Protein AF-0000000072540834 (afdb_homodimer)

Secondary structure (DSSP, 8-state):
-GGGGGS-HHHHHHHHHTHHHHHHHHHHHHHHTS--HHHHHHHHHHHHHHHHHHHHHHHHHHTT-GGG-SHHHHHHHHHHHHHHHHHHHS-HHHHHHHHHHHHHHHHHHHHHSS-S-HHHHHHHHHHHHHHHHHHHHHHHHHHHHSS-THHHHHHH--/-GGGGGS-HHHHHHHHHTHHHHHHHHHHHHHHTS--HHHHHHHHHHHHHHHHHHHHHHHHHHTT-GGG-SHHHHHHHHHHHHHHHHHHHS-HHHHHHHHHHHHHHHHHHHHHSS-S-HHHHHHHHHHHHHHHHHHHHHHHHHHHHSS-THHHHHHH--

Structure (mmCIF, N/CA/C/O backbone):
data_AF-0000000072540834-model_v1
#
loop_
_entity.id
_entity.type
_entity.pdbx_description
1 polymer 'DUF3429 domain-containing protein'
#
loop_
_atom_site.group_PDB
_atom_site.id
_atom_site.type_symbol
_atom_site.label_atom_id
_atom_site.label_alt_id
_atom_site.label_comp_id
_atom_site.label_asym_id
_atom_site.label_entity_id
_atom_site.label_seq_id
_atom_site.pdbx_PDB_ins_code
_atom_site.Cartn_x
_atom_site.Cartn_y
_atom_site.Cartn_z
_atom_site.occupancy
_atom_site.B_iso_or_equiv
_atom_site.auth_seq_id
_atom_site.auth_comp_id
_atom_site.auth_asym_id
_atom_site.auth_atom_id
_atom_site.pdbx_PDB_model_num
ATOM 1 N N . MET A 1 1 ? -22.656 9.914 9.258 1 56.56 1 MET A N 1
ATOM 2 C CA . MET A 1 1 ? -23.031 10.023 7.855 1 56.56 1 MET A CA 1
ATOM 3 C C . MET A 1 1 ? -23.188 11.492 7.449 1 56.56 1 MET A C 1
ATOM 5 O O . MET A 1 1 ? -22.844 11.859 6.32 1 56.56 1 MET A O 1
ATOM 9 N N . LYS A 1 2 ? -23.5 12.297 8.305 1 71.31 2 LYS A N 1
ATOM 10 C CA . LYS A 1 2 ? -23.656 13.711 7.973 1 71.31 2 LYS A CA 1
ATOM 11 C C . LYS A 1 2 ? -22.312 14.336 7.594 1 71.31 2 LYS A C 1
ATOM 13 O O . LYS A 1 2 ? -22.25 15.188 6.707 1 71.31 2 LYS A O 1
ATOM 18 N N . HIS A 1 3 ? -21.344 13.82 8 1 85.62 3 HIS A N 1
ATOM 19 C CA . HIS A 1 3 ? -20.031 14.391 7.742 1 85.62 3 HIS A CA 1
ATOM 20 C C . HIS A 1 3 ? -19.484 13.938 6.391 1 85.62 3 HIS A C 1
ATOM 22 O O . HIS A 1 3 ? -18.578 14.555 5.848 1 85.62 3 HIS A O 1
ATOM 28 N N . LEU A 1 4 ? -20.047 12.914 5.848 1 82.94 4 LEU A N 1
ATOM 29 C CA . LEU A 1 4 ? -19.609 12.391 4.559 1 82.94 4 LEU A CA 1
ATOM 30 C C . LEU A 1 4 ? -19.875 13.398 3.445 1 82.94 4 LEU A C 1
ATOM 32 O O . LEU A 1 4 ? -19.062 13.547 2.531 1 82.94 4 LEU A O 1
ATOM 36 N N . ARG A 1 5 ? -20.938 14.078 3.574 1 85.19 5 ARG A N 1
ATOM 37 C CA . ARG A 1 5 ? -21.328 15.055 2.561 1 85.19 5 ARG A CA 1
ATOM 38 C C . ARG A 1 5 ? -20.422 16.281 2.604 1 85.19 5 ARG A C 1
ATOM 40 O O . ARG A 1 5 ? -20.391 17.062 1.654 1 85.19 5 ARG A O 1
ATOM 47 N N . HIS A 1 6 ? -19.672 16.438 3.641 1 89.19 6 HIS A N 1
ATOM 48 C CA . HIS A 1 6 ? -18.781 17.578 3.797 1 89.19 6 HIS A CA 1
ATOM 49 C C . HIS A 1 6 ? -17.359 17.25 3.316 1 89.19 6 HIS A C 1
ATOM 51 O O . HIS A 1 6 ? -16.469 18.094 3.379 1 89.19 6 HIS A O 1
ATOM 57 N N . SER A 1 7 ? -17.234 16.047 2.781 1 93.38 7 SER A N 1
ATOM 58 C CA . SER A 1 7 ? -15.945 15.641 2.244 1 93.38 7 SER A CA 1
ATOM 59 C C . SER A 1 7 ? -15.594 16.438 0.991 1 93.38 7 SER A C 1
ATOM 61 O O . SER A 1 7 ? -16.453 16.688 0.147 1 93.38 7 SER A O 1
ATOM 63 N N . PRO A 1 8 ? -14.344 16.891 0.922 1 96.12 8 PRO A N 1
ATOM 64 C CA . PRO A 1 8 ? -13.93 17.5 -0.342 1 96.12 8 PRO A CA 1
ATOM 65 C C . PRO A 1 8 ? -14.258 16.625 -1.554 1 96.12 8 PRO A C 1
ATOM 67 O O . PRO A 1 8 ? -14.078 15.414 -1.51 1 96.12 8 PRO A O 1
ATOM 70 N N . LYS A 1 9 ? -14.68 17.25 -2.596 1 96.94 9 LYS A N 1
ATOM 71 C CA . LYS A 1 9 ? -15.188 16.531 -3.77 1 96.94 9 LYS A CA 1
ATOM 72 C C . LYS A 1 9 ? -14.141 15.57 -4.316 1 96.94 9 LYS A C 1
ATOM 74 O O . LYS A 1 9 ? -14.438 14.406 -4.578 1 96.94 9 LYS A O 1
ATOM 79 N N . PRO A 1 10 ? -12.828 15.945 -4.559 1 97.81 10 PRO A N 1
ATOM 80 C CA . PRO A 1 10 ? -11.852 15 -5.09 1 97.81 10 PRO A CA 1
ATOM 81 C C . PRO A 1 10 ? -11.641 13.797 -4.176 1 97.81 10 PRO A C 1
ATOM 83 O O . PRO A 1 10 ? -11.453 12.672 -4.656 1 97.81 10 PRO A O 1
ATOM 86 N N . ALA A 1 11 ? -11.68 14.016 -2.926 1 97.94 11 ALA A N 1
ATOM 87 C CA . ALA A 1 11 ? -11.5 12.93 -1.97 1 97.94 11 ALA A CA 1
ATOM 88 C C . ALA A 1 11 ? -12.672 11.953 -2.02 1 97.94 11 ALA A C 1
ATOM 90 O O . ALA A 1 11 ? -12.484 10.734 -2.012 1 97.94 11 ALA A O 1
ATOM 91 N N . LEU A 1 12 ? -13.836 12.562 -2.045 1 97.44 12 LEU A N 1
ATOM 92 C CA . LEU A 1 12 ? -15.055 11.758 -2.08 1 97.44 12 LEU A CA 1
ATOM 93 C C . LEU A 1 12 ? -15.117 10.922 -3.357 1 97.44 12 LEU A C 1
ATOM 95 O O . LEU A 1 12 ? -15.391 9.719 -3.309 1 97.44 12 LEU A O 1
ATOM 99 N N . LEU A 1 13 ? -14.828 11.484 -4.461 1 98 13 LEU A N 1
ATOM 100 C CA . LEU A 1 13 ? -14.977 10.82 -5.746 1 98 13 LEU A CA 1
ATOM 101 C C . LEU A 1 13 ? -13.852 9.812 -5.973 1 98 13 LEU A C 1
ATOM 103 O O . LEU A 1 13 ? -14.094 8.688 -6.41 1 98 13 LEU A O 1
ATOM 107 N N . LEU A 1 14 ? -12.68 10.211 -5.738 1 98 14 LEU A N 1
ATOM 108 C CA . LEU A 1 14 ? -11.562 9.289 -5.891 1 98 14 LEU A CA 1
ATOM 109 C C . LEU A 1 14 ? -11.648 8.156 -4.871 1 98 14 LEU A C 1
ATOM 111 O O . LEU A 1 14 ? -11.391 6.996 -5.207 1 98 14 LEU A O 1
ATOM 115 N N . GLY A 1 15 ? -12.008 8.5 -3.662 1 97.56 15 GLY A N 1
ATOM 116 C CA . GLY A 1 15 ? -12.219 7.477 -2.648 1 97.56 15 GLY A CA 1
ATOM 117 C C . GLY A 1 15 ? -13.281 6.465 -3.029 1 97.56 15 GLY A C 1
ATOM 118 O O . GLY A 1 15 ? -13.047 5.258 -2.971 1 97.56 15 GLY A O 1
ATOM 119 N N . SER A 1 16 ? -14.383 6.953 -3.42 1 97.69 16 SER A N 1
ATOM 120 C CA . SER A 1 16 ? -15.484 6.082 -3.795 1 97.69 16 SER A CA 1
ATOM 121 C C . SER A 1 16 ? -15.133 5.23 -5.012 1 97.69 16 SER A C 1
ATOM 123 O O . SER A 1 16 ? -15.57 4.082 -5.121 1 97.69 16 SER A O 1
ATOM 125 N N . SER A 1 17 ? -14.359 5.836 -5.902 1 98.31 17 SER A N 1
ATOM 126 C CA . SER A 1 17 ? -13.938 5.086 -7.086 1 98.31 17 SER A CA 1
ATOM 127 C C . SER A 1 17 ? -13.047 3.912 -6.707 1 98.31 17 SER A C 1
ATOM 129 O O . SER A 1 17 ? -12.914 2.953 -7.469 1 98.31 17 SER A O 1
ATOM 131 N N . GLY A 1 18 ? -12.43 4.012 -5.59 1 98.12 18 GLY A N 1
ATOM 132 C CA . GLY A 1 18 ? -11.594 2.928 -5.098 1 98.12 18 GLY A CA 1
ATOM 133 C C . GLY A 1 18 ? -12.375 1.666 -4.785 1 98.12 18 GLY A C 1
ATOM 134 O O . GLY A 1 18 ? -11.797 0.585 -4.66 1 98.12 18 GLY A O 1
ATOM 135 N N . LEU A 1 19 ? -13.672 1.781 -4.699 1 98.69 19 LEU A N 1
ATOM 136 C CA . LEU A 1 19 ? -14.516 0.626 -4.398 1 98.69 19 LEU A CA 1
ATOM 137 C C . LEU A 1 19 ? -14.789 -0.188 -5.66 1 98.69 19 LEU A C 1
ATOM 139 O O . LEU A 1 19 ? -15.25 -1.328 -5.578 1 98.69 19 LEU A O 1
ATOM 143 N N . ILE A 1 20 ? -14.477 0.357 -6.777 1 98.69 20 ILE A N 1
ATOM 144 C CA . ILE A 1 20 ? -14.82 -0.283 -8.039 1 98.69 20 ILE A CA 1
ATOM 145 C C . ILE A 1 20 ? -14.133 -1.64 -8.141 1 98.69 20 ILE A C 1
ATOM 147 O O . ILE A 1 20 ? -14.781 -2.664 -8.344 1 98.69 20 ILE A O 1
ATOM 151 N N . PRO A 1 21 ? -12.836 -1.734 -7.941 1 98.75 21 PRO A N 1
ATOM 152 C CA . PRO A 1 21 ? -12.188 -3.047 -8.016 1 98.75 21 PRO A CA 1
ATOM 153 C C . PRO A 1 21 ? -12.68 -4.012 -6.941 1 98.75 21 PRO A C 1
ATOM 155 O O . PRO A 1 21 ? -12.758 -5.219 -7.18 1 98.75 21 PRO A O 1
ATOM 158 N N . PHE A 1 22 ? -13.023 -3.469 -5.82 1 98.88 22 PHE A N 1
ATOM 159 C CA . PHE A 1 22 ? -13.531 -4.312 -4.75 1 98.88 22 PHE A CA 1
ATOM 160 C C . PHE A 1 22 ? -14.859 -4.945 -5.145 1 98.88 22 PHE A C 1
ATOM 162 O O . PHE A 1 22 ? -15.023 -6.164 -5.062 1 98.88 22 PHE A O 1
ATOM 169 N N . ILE A 1 23 ? -15.781 -4.211 -5.582 1 98.75 23 ILE A N 1
ATOM 170 C CA . ILE A 1 23 ? -17.156 -4.652 -5.824 1 98.75 23 ILE A CA 1
ATOM 171 C C . ILE A 1 23 ? -17.203 -5.449 -7.125 1 98.75 23 ILE A C 1
ATOM 173 O O . ILE A 1 23 ? -17.984 -6.402 -7.238 1 98.75 23 ILE A O 1
ATOM 177 N N . SER A 1 24 ? -16.375 -5.098 -8.078 1 98.69 24 SER A N 1
ATOM 178 C CA . SER A 1 24 ? -16.406 -5.758 -9.375 1 98.69 24 SER A CA 1
ATOM 179 C C . SER A 1 24 ? -16.062 -7.238 -9.258 1 98.69 24 SER A C 1
ATOM 181 O O . SER A 1 24 ? -16.594 -8.062 -10 1 98.69 24 SER A O 1
ATOM 183 N N . ALA A 1 25 ? -15.242 -7.605 -8.352 1 98.44 25 ALA A N 1
ATOM 184 C CA . ALA A 1 25 ? -14.758 -8.977 -8.234 1 98.44 25 ALA A CA 1
ATOM 185 C C . ALA A 1 25 ? -15.891 -9.93 -7.859 1 98.44 25 ALA A C 1
ATOM 187 O O . ALA A 1 25 ? -16.234 -10.836 -8.625 1 98.44 25 ALA A O 1
ATOM 188 N N . PRO A 1 26 ? -16.547 -9.781 -6.746 1 98.44 26 PRO A N 1
ATOM 189 C CA . PRO A 1 26 ? -17.625 -10.719 -6.422 1 98.44 26 PRO A CA 1
ATOM 190 C C . PRO A 1 26 ? -18.797 -10.609 -7.387 1 98.44 26 PRO A C 1
ATOM 192 O O . PRO A 1 26 ? -19.484 -11.609 -7.645 1 98.44 26 PRO A O 1
ATOM 195 N N . CYS A 1 27 ? -19.062 -9.367 -7.891 1 98.5 27 CYS A N 1
ATOM 196 C CA . CYS A 1 27 ? -20.125 -9.242 -8.891 1 98.5 27 CYS A CA 1
ATOM 197 C C . CYS A 1 27 ? -19.844 -10.125 -10.094 1 98.5 27 CYS A C 1
ATOM 199 O O . CYS A 1 27 ? -20.734 -10.812 -10.586 1 98.5 27 CYS A O 1
ATOM 201 N N . TYR A 1 28 ? -18.609 -10.109 -10.547 1 98.25 28 TYR A N 1
ATOM 202 C CA . TYR A 1 28 ? -18.219 -10.922 -11.695 1 98.25 28 TYR A CA 1
ATOM 203 C C . TYR A 1 28 ? -18.344 -12.406 -11.383 1 98.25 28 TYR A C 1
ATOM 205 O O . TYR A 1 28 ? -18.828 -13.18 -12.211 1 98.25 28 TYR A O 1
ATOM 213 N N . LEU A 1 29 ? -17.906 -12.789 -10.219 1 97.69 29 LEU A N 1
ATOM 214 C CA . LEU A 1 29 ? -17.984 -14.195 -9.82 1 97.69 29 LEU A CA 1
ATOM 215 C C . LEU A 1 29 ? -19.422 -14.672 -9.758 1 97.69 29 LEU A C 1
ATOM 217 O O . LEU A 1 29 ? -19.75 -15.742 -10.258 1 97.69 29 LEU A O 1
ATOM 221 N N . ILE A 1 30 ? -20.281 -13.891 -9.188 1 97.12 30 ILE A N 1
ATOM 222 C CA . ILE A 1 30 ? -21.688 -14.242 -9.016 1 97.12 30 ILE A CA 1
ATOM 223 C C . ILE A 1 30 ? -22.375 -14.289 -10.375 1 97.12 30 ILE A C 1
ATOM 225 O O . ILE A 1 30 ? -23.125 -15.227 -10.672 1 97.12 30 ILE A O 1
ATOM 229 N N . MET A 1 31 ? -22.094 -13.305 -11.164 1 97.5 31 MET A N 1
ATOM 230 C CA . MET A 1 31 ? -22.734 -13.219 -12.477 1 97.5 31 MET A CA 1
ATOM 231 C C . MET A 1 31 ? -22.297 -14.375 -13.367 1 97.5 31 MET A C 1
ATOM 233 O O . MET A 1 31 ? -23.094 -14.906 -14.141 1 97.5 31 MET A O 1
ATOM 237 N N . SER A 1 32 ? -21.031 -14.773 -13.273 1 95.69 32 SER A N 1
ATOM 238 C CA . SER A 1 32 ? -20.5 -15.867 -14.086 1 95.69 32 SER A CA 1
ATOM 239 C C . SER A 1 32 ? -20.859 -17.219 -13.492 1 95.69 32 SER A C 1
ATOM 241 O O . SER A 1 32 ? -20.719 -18.25 -14.148 1 95.69 32 SER A O 1
ATOM 243 N N . GLN A 1 33 ? -21.312 -17.281 -12.32 1 95.19 33 GLN A N 1
ATOM 244 C CA . GLN A 1 33 ? -21.656 -18.484 -11.578 1 95.19 33 GLN A CA 1
ATOM 245 C C . GLN A 1 33 ? -20.469 -19.453 -11.523 1 95.19 33 GLN A C 1
ATOM 247 O O . GLN A 1 33 ? -20.656 -20.672 -11.586 1 95.19 33 GLN A O 1
ATOM 252 N N . THR A 1 34 ? -19.328 -18.984 -11.656 1 94.88 34 THR A N 1
ATOM 253 C CA . THR A 1 34 ? -18.078 -19.734 -11.586 1 94.88 34 THR A CA 1
ATOM 254 C C . THR A 1 34 ? -17.062 -19.016 -10.711 1 94.88 34 THR A C 1
ATOM 256 O O . THR A 1 34 ? -16.906 -17.797 -10.797 1 94.88 34 THR A O 1
ATOM 259 N N . TYR A 1 35 ? -16.438 -19.797 -9.859 1 95.56 35 TYR A N 1
ATOM 260 C CA . TYR A 1 35 ? -15.398 -19.219 -9.031 1 95.56 35 TYR A CA 1
ATOM 261 C C . TYR A 1 35 ? -14.07 -19.156 -9.781 1 95.56 35 TYR A C 1
ATOM 263 O O . TYR A 1 35 ? -13.5 -20.203 -10.125 1 95.56 35 TYR A O 1
ATOM 271 N N . LEU A 1 36 ? -13.68 -18.062 -10.094 1 96.31 36 LEU A N 1
ATOM 272 C CA . LEU A 1 36 ? -12.414 -17.859 -10.773 1 96.31 36 LEU A CA 1
ATOM 273 C C . LEU A 1 36 ? -11.344 -17.391 -9.797 1 96.31 36 LEU A C 1
ATOM 275 O O . LEU A 1 36 ? -11.359 -16.234 -9.352 1 96.31 36 LEU A O 1
ATOM 279 N N . HIS A 1 37 ? -10.367 -18.188 -9.523 1 95.25 37 HIS A N 1
ATOM 280 C CA . HIS A 1 37 ? -9.352 -17.938 -8.516 1 95.25 37 HIS A CA 1
ATOM 281 C C . HIS A 1 37 ? -8.555 -16.672 -8.844 1 95.25 37 HIS A C 1
ATOM 283 O O . HIS A 1 37 ? -8.18 -15.922 -7.949 1 95.25 37 HIS A O 1
ATOM 289 N N . HIS A 1 38 ? -8.32 -16.453 -10.109 1 95.88 38 HIS A N 1
ATOM 290 C CA . HIS A 1 38 ? -7.492 -15.312 -10.492 1 95.88 38 HI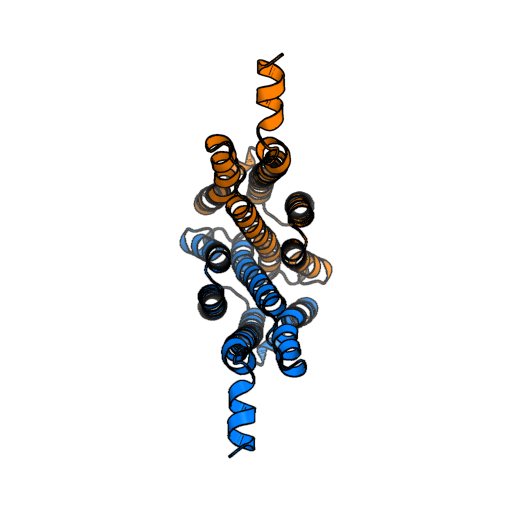S A CA 1
ATOM 291 C C . HIS A 1 38 ? -8.227 -13.992 -10.25 1 95.88 38 HIS A C 1
ATOM 293 O O . HIS A 1 38 ? -7.594 -12.977 -9.961 1 95.88 38 HIS A O 1
ATOM 299 N N . ILE A 1 39 ? -9.523 -13.953 -10.383 1 98.06 39 ILE A N 1
ATOM 300 C CA . ILE A 1 39 ? -10.312 -12.766 -10.086 1 98.06 39 ILE A CA 1
ATOM 301 C C . ILE A 1 39 ? -10.297 -12.5 -8.578 1 98.06 39 ILE A C 1
ATOM 303 O O . ILE A 1 39 ? -10.109 -11.359 -8.148 1 98.06 39 ILE A O 1
ATOM 307 N N . ALA A 1 40 ? -10.484 -13.531 -7.824 1 98 40 ALA A N 1
ATOM 308 C CA . ALA A 1 40 ? -10.461 -13.406 -6.367 1 98 40 ALA A CA 1
ATOM 309 C C . ALA A 1 40 ? -9.094 -12.953 -5.875 1 98 40 ALA A C 1
ATOM 311 O O . ALA A 1 40 ? -9 -12.102 -4.992 1 98 40 ALA A O 1
ATOM 312 N N . PHE A 1 41 ? -8.148 -13.508 -6.453 1 97.94 41 PHE A N 1
ATOM 313 C CA . PHE A 1 41 ? -6.793 -13.164 -6.039 1 97.94 41 PHE A CA 1
ATOM 314 C C . PHE A 1 41 ? -6.449 -11.734 -6.445 1 97.94 41 PHE A C 1
ATOM 316 O O . PHE A 1 41 ? -5.73 -11.039 -5.73 1 97.94 41 PHE A O 1
ATOM 323 N N . ALA A 1 42 ? -6.898 -11.312 -7.605 1 98.62 42 ALA A N 1
ATOM 324 C CA . ALA A 1 42 ? -6.727 -9.922 -8.016 1 98.62 42 ALA A CA 1
ATOM 325 C C . ALA A 1 42 ? -7.359 -8.977 -7.008 1 98.62 42 ALA A C 1
ATOM 327 O O . ALA A 1 42 ? -6.801 -7.918 -6.703 1 98.62 42 ALA A O 1
ATOM 328 N N . GLN A 1 43 ? -8.523 -9.328 -6.551 1 98.88 43 GLN A N 1
ATOM 329 C CA . GLN A 1 43 ? -9.18 -8.523 -5.52 1 98.88 43 GLN A CA 1
ATOM 330 C C . GLN A 1 43 ? -8.352 -8.492 -4.238 1 98.88 43 GLN A C 1
ATOM 332 O O . GLN A 1 43 ? -8.234 -7.453 -3.594 1 98.88 43 GLN A O 1
ATOM 337 N N . LEU A 1 44 ? -7.867 -9.625 -3.887 1 98.81 44 LEU A N 1
ATOM 338 C CA . LEU A 1 44 ? -7.027 -9.727 -2.695 1 98.81 44 LEU A CA 1
ATOM 339 C C . LEU A 1 44 ? -5.805 -8.82 -2.811 1 98.81 44 LEU A C 1
ATOM 341 O O . LEU A 1 44 ? -5.461 -8.117 -1.862 1 98.81 44 LEU A O 1
ATOM 345 N N . MET A 1 45 ? -5.164 -8.805 -3.936 1 98.88 45 MET A N 1
ATOM 346 C CA . MET A 1 45 ? -4.008 -7.953 -4.184 1 98.88 45 MET A CA 1
ATOM 347 C C . MET A 1 45 ? -4.391 -6.48 -4.09 1 98.88 45 MET A C 1
ATOM 349 O O . MET A 1 45 ? -3.633 -5.672 -3.547 1 98.88 45 MET A O 1
ATOM 353 N N . TYR A 1 46 ? -5.535 -6.195 -4.598 1 98.94 46 TYR A N 1
ATOM 354 C CA . TYR A 1 46 ? -6.012 -4.824 -4.488 1 98.94 46 TYR A CA 1
ATOM 355 C C . TYR A 1 46 ? -6.25 -4.441 -3.031 1 98.94 46 TYR A C 1
ATOM 357 O O . TYR A 1 46 ? -5.871 -3.35 -2.602 1 98.94 46 TYR A O 1
ATOM 365 N N . GLY A 1 47 ? -6.879 -5.328 -2.324 1 98.94 47 GLY A N 1
ATOM 366 C CA . GLY A 1 47 ? -7.066 -5.102 -0.9 1 98.94 47 GLY A CA 1
ATOM 367 C C . GLY A 1 47 ? -5.77 -4.836 -0.162 1 98.94 47 GLY A C 1
ATOM 368 O O . GLY A 1 47 ? -5.715 -3.982 0.724 1 98.94 47 GLY A O 1
ATOM 369 N N . ALA A 1 48 ? -4.758 -5.547 -0.541 1 98.94 48 ALA A N 1
ATOM 370 C CA . ALA A 1 48 ? -3.451 -5.363 0.086 1 98.94 48 ALA A CA 1
ATOM 371 C C . ALA A 1 48 ? -2.891 -3.977 -0.208 1 98.94 48 ALA A C 1
ATOM 373 O O . ALA A 1 48 ? -2.33 -3.326 0.678 1 98.94 48 ALA A O 1
ATOM 374 N N . THR A 1 49 ? -3.045 -3.496 -1.456 1 98.88 49 THR A N 1
ATOM 375 C CA . THR A 1 49 ? -2.545 -2.17 -1.797 1 98.88 49 THR A CA 1
ATOM 376 C C . THR A 1 49 ? -3.316 -1.09 -1.045 1 98.88 49 THR A C 1
ATOM 378 O O . THR A 1 49 ? -2.736 -0.096 -0.605 1 98.88 49 THR A O 1
ATOM 381 N N . ILE A 1 50 ? -4.574 -1.311 -0.866 1 98.94 50 ILE A N 1
ATOM 382 C CA . ILE A 1 50 ? -5.391 -0.329 -0.16 1 98.94 50 ILE A CA 1
ATOM 383 C C . ILE A 1 50 ? -5.027 -0.326 1.322 1 98.94 50 ILE A C 1
ATOM 385 O O . ILE A 1 50 ? -4.895 0.737 1.934 1 98.94 50 ILE A O 1
ATOM 389 N N . LEU A 1 51 ? -4.922 -1.502 1.895 1 98.88 51 LEU A N 1
ATOM 390 C CA . LEU A 1 51 ? -4.527 -1.583 3.297 1 98.88 51 LEU A CA 1
ATOM 391 C C . LEU A 1 51 ? -3.186 -0.891 3.525 1 98.88 51 LEU A C 1
ATOM 393 O O . LEU A 1 51 ? -3.012 -0.174 4.512 1 98.88 51 LEU A O 1
ATOM 397 N N . SER A 1 52 ? -2.232 -1.096 2.65 1 98.94 52 SER A N 1
ATOM 398 C CA . SER A 1 52 ? -0.931 -0.442 2.738 1 98.94 52 SER A CA 1
ATOM 399 C C . SER A 1 52 ? -1.062 1.071 2.602 1 98.94 52 SER A C 1
ATOM 401 O O . SER A 1 52 ? -0.432 1.823 3.348 1 98.94 52 SER A O 1
ATOM 403 N N . PHE A 1 53 ? -1.883 1.491 1.687 1 98.88 53 PHE A N 1
ATOM 404 C CA . PHE A 1 53 ? -2.178 2.9 1.457 1 98.88 53 PHE A CA 1
ATOM 405 C C . PHE A 1 53 ? -2.637 3.574 2.744 1 98.88 53 PHE A C 1
ATOM 407 O O . PHE A 1 53 ? -2.203 4.684 3.061 1 98.88 53 PHE A O 1
ATOM 414 N N . LEU A 1 54 ? -3.443 2.898 3.449 1 98.5 54 LEU A N 1
ATOM 415 C CA . LEU A 1 54 ? -4.02 3.459 4.664 1 98.5 54 LEU A CA 1
ATOM 416 C C . LEU A 1 54 ? -2.949 3.652 5.734 1 98.5 54 LEU A C 1
ATOM 418 O O . LEU A 1 54 ? -3.021 4.594 6.531 1 98.5 54 LEU A O 1
ATOM 422 N N . GLY A 1 55 ? -1.975 2.746 5.809 1 98.44 55 GLY A N 1
ATOM 423 C CA . GLY A 1 55 ? -0.821 3 6.66 1 98.44 55 GLY A CA 1
ATOM 424 C C . GLY A 1 55 ? -0.067 4.258 6.281 1 98.44 55 GLY A C 1
ATOM 425 O O . GLY A 1 55 ? 0.344 5.027 7.152 1 98.44 55 GLY A O 1
ATOM 426 N N . GLY A 1 56 ? 0.071 4.445 4.977 1 98.62 56 GLY A N 1
ATOM 427 C CA . GLY A 1 56 ? 0.712 5.652 4.477 1 98.62 56 GLY A CA 1
ATOM 428 C C . GLY A 1 56 ? -0.026 6.922 4.855 1 98.62 56 GLY A C 1
ATOM 429 O O . GLY A 1 56 ? 0.596 7.945 5.133 1 98.62 56 GLY A O 1
ATOM 430 N N . VAL A 1 57 ? -1.303 6.844 4.863 1 98.19 57 VAL A N 1
ATOM 431 C CA . VAL A 1 57 ? -2.109 8.016 5.199 1 98.19 57 VAL A CA 1
ATOM 432 C C . VAL A 1 57 ? -1.75 8.508 6.598 1 98.19 57 VAL A C 1
ATOM 434 O O . VAL A 1 57 ? -1.593 9.711 6.816 1 98.19 57 VAL A O 1
ATOM 437 N N . ARG A 1 58 ? -1.606 7.578 7.516 1 97.69 58 ARG A N 1
ATOM 438 C CA . ARG A 1 58 ? -1.243 7.984 8.867 1 97.69 58 ARG A CA 1
ATOM 439 C C . ARG A 1 58 ? 0.16 8.578 8.906 1 97.69 58 ARG A C 1
ATOM 441 O O . ARG A 1 58 ? 0.395 9.586 9.578 1 97.69 58 ARG A O 1
ATOM 448 N N . TRP A 1 59 ? 1.025 7.934 8.25 1 98.12 59 TRP A N 1
ATOM 449 C CA . TRP A 1 59 ? 2.387 8.453 8.172 1 98.12 59 TRP A CA 1
ATOM 450 C C . TRP A 1 59 ? 2.398 9.875 7.621 1 98.12 59 TRP A C 1
ATOM 452 O O . TRP A 1 59 ? 3.057 10.758 8.18 1 98.12 59 TRP A O 1
ATOM 462 N N . GLY A 1 60 ? 1.737 10.109 6.543 1 97.5 60 GLY A N 1
ATOM 463 C CA . GLY A 1 60 ? 1.671 11.422 5.93 1 97.5 60 GLY A CA 1
ATOM 464 C C . GLY A 1 60 ? 1.028 12.469 6.824 1 97.5 60 GLY A C 1
ATOM 465 O O . GLY A 1 60 ? 1.451 13.625 6.84 1 97.5 60 GLY A O 1
ATOM 466 N N . TYR A 1 61 ? 0.047 12.031 7.539 1 97.19 61 TYR A N 1
ATOM 467 C CA . TYR A 1 61 ? -0.673 12.922 8.438 1 97.19 61 TYR A CA 1
ATOM 468 C C . TYR A 1 61 ? 0.254 13.477 9.516 1 97.19 61 TYR A C 1
ATOM 470 O O . TYR A 1 61 ? 0.134 14.633 9.914 1 97.19 61 TYR A O 1
ATOM 478 N N . VAL A 1 62 ? 1.217 12.672 9.969 1 97.06 62 VAL A N 1
ATOM 479 C CA . VAL A 1 62 ? 1.957 13.094 11.156 1 97.06 62 VAL A CA 1
ATOM 480 C C . VAL A 1 62 ? 3.285 13.719 10.742 1 97.06 62 VAL A C 1
ATOM 482 O O . VAL A 1 62 ? 3.977 14.32 11.562 1 97.06 62 VAL A O 1
ATOM 485 N N . ILE A 1 63 ? 3.65 13.703 9.484 1 95.5 63 ILE A N 1
ATOM 486 C CA . ILE A 1 63 ? 5.016 13.984 9.055 1 95.5 63 ILE A CA 1
ATOM 487 C C . ILE A 1 63 ? 5.355 15.445 9.336 1 95.5 63 ILE A C 1
ATOM 489 O O . ILE A 1 63 ? 6.527 15.797 9.492 1 95.5 63 ILE A O 1
ATOM 493 N N . THR A 1 64 ? 4.367 16.328 9.438 1 93.44 64 THR A N 1
ATOM 494 C CA . THR A 1 64 ? 4.648 17.734 9.695 1 93.44 64 THR A CA 1
ATOM 495 C C . THR A 1 64 ? 4.254 18.125 11.117 1 93.44 64 THR A C 1
ATOM 497 O O . THR A 1 64 ? 4.254 19.297 11.477 1 93.44 64 THR A O 1
ATOM 500 N N . LYS A 1 65 ? 3.889 17.141 11.922 1 94.62 65 LYS A N 1
ATOM 501 C CA . LYS A 1 65 ? 3.484 17.359 13.305 1 94.62 65 LYS A CA 1
ATOM 502 C C . LYS A 1 65 ? 4.5 16.75 14.273 1 94.62 65 LYS A C 1
ATOM 504 O O . LYS A 1 65 ? 4.348 15.609 14.711 1 94.62 65 LYS A O 1
ATOM 509 N N . ASP A 1 66 ? 5.387 17.578 14.711 1 94.31 66 ASP A N 1
ATOM 510 C CA . ASP A 1 66 ? 6.539 17.141 15.492 1 94.31 66 ASP A CA 1
ATOM 511 C C . ASP A 1 66 ? 6.098 16.312 16.703 1 94.31 66 ASP A C 1
ATOM 513 O O . ASP A 1 66 ? 6.703 15.281 17.016 1 94.31 66 ASP A O 1
ATOM 517 N N . GLU A 1 67 ? 5.105 16.703 17.359 1 94.88 67 GLU A N 1
ATOM 518 C CA . GLU A 1 67 ? 4.633 16.031 18.578 1 94.88 67 GLU A CA 1
ATOM 519 C C . GLU A 1 67 ? 4.09 14.641 18.266 1 94.88 67 GLU A C 1
ATOM 521 O O . GLU A 1 67 ? 3.984 13.797 19.156 1 94.88 67 GLU A O 1
ATOM 526 N N . LEU A 1 68 ? 3.83 14.422 16.984 1 96 68 LEU A N 1
ATOM 527 C CA . LEU A 1 68 ? 3.199 13.164 16.609 1 96 68 LEU A CA 1
ATOM 528 C C . LEU A 1 68 ? 4.207 12.227 15.945 1 96 68 LEU A C 1
ATOM 530 O O . LEU A 1 68 ? 3.885 11.078 15.633 1 96 68 LEU A O 1
ATOM 534 N N . LEU A 1 69 ? 5.41 12.75 15.781 1 96.94 69 LEU A N 1
ATOM 535 C CA . LEU A 1 69 ? 6.465 11.922 15.211 1 96.94 69 LEU A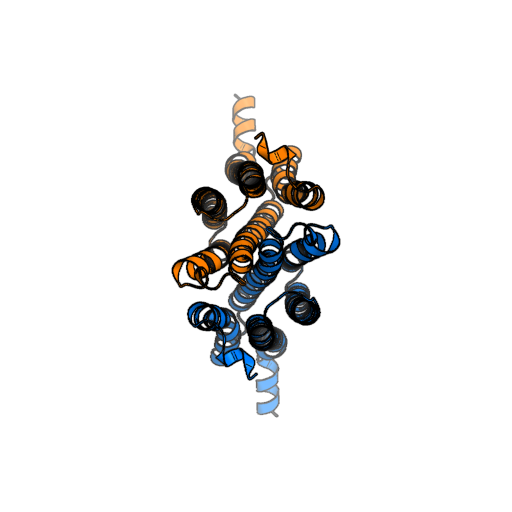 CA 1
ATOM 536 C C . LEU A 1 69 ? 7.094 11.031 16.281 1 96.94 69 LEU A C 1
ATOM 538 O O . LEU A 1 69 ? 8.289 11.156 16.578 1 96.94 69 LEU A O 1
ATOM 542 N N . ASN A 1 70 ? 6.285 10.117 16.75 1 97.25 70 ASN A N 1
ATOM 543 C CA . ASN A 1 70 ? 6.723 9.227 17.828 1 97.25 70 ASN A CA 1
ATOM 544 C C . ASN A 1 70 ? 6.551 7.762 17.438 1 97.25 70 ASN A C 1
ATOM 546 O O . ASN A 1 70 ? 6.07 7.457 16.344 1 97.25 70 ASN A O 1
ATOM 550 N N . TRP A 1 71 ? 6.938 6.863 18.312 1 98 71 TRP A N 1
ATOM 551 C CA . TRP A 1 71 ? 6.977 5.434 18.031 1 98 71 TRP A CA 1
ATOM 552 C C . TRP A 1 71 ? 5.57 4.879 17.844 1 98 71 TRP A C 1
ATOM 554 O O . TRP A 1 71 ? 5.355 3.965 17.047 1 98 71 TRP A O 1
ATOM 564 N N . PHE A 1 72 ? 4.676 5.398 18.547 1 96.81 72 PHE A N 1
ATOM 565 C CA . PHE A 1 72 ? 3.314 4.883 18.484 1 96.81 72 PHE A CA 1
ATOM 566 C C . PHE A 1 72 ? 2.693 5.18 17.125 1 96.81 72 PHE A C 1
ATOM 568 O O . PHE A 1 72 ? 2.229 4.27 16.438 1 96.81 72 PHE A O 1
ATOM 575 N N . ASN A 1 73 ? 2.729 6.426 16.703 1 97.12 73 ASN A N 1
ATOM 576 C CA . ASN A 1 73 ? 2.098 6.828 15.445 1 97.12 73 ASN A CA 1
ATOM 577 C C . ASN A 1 73 ? 2.816 6.23 14.242 1 97.12 73 ASN A C 1
ATOM 579 O O . ASN A 1 73 ? 2.176 5.746 13.305 1 97.12 73 ASN A O 1
ATOM 583 N N . LEU A 1 74 ? 4.098 6.27 14.258 1 98.19 74 LEU A N 1
ATOM 584 C CA . LEU A 1 74 ? 4.855 5.746 13.133 1 98.19 74 LEU A CA 1
ATOM 585 C C . LEU A 1 74 ? 4.836 4.219 13.117 1 98.19 74 LEU A C 1
ATOM 587 O O . LEU A 1 74 ? 4.832 3.602 12.055 1 98.19 74 LEU A O 1
ATOM 591 N N . GLY A 1 75 ? 4.805 3.633 14.305 1 98 75 GLY A N 1
ATOM 592 C CA . GLY A 1 75 ? 4.605 2.193 14.375 1 98 75 GLY A CA 1
ATOM 593 C C . GLY A 1 75 ? 3.264 1.749 13.82 1 98 75 GLY A C 1
ATOM 594 O O . GLY A 1 75 ? 3.188 0.763 13.086 1 98 75 GLY A O 1
ATOM 595 N N . TYR A 1 76 ? 2.248 2.455 14.195 1 96.94 76 TYR A N 1
ATOM 596 C CA . TYR A 1 76 ? 0.925 2.189 13.641 1 96.94 76 TYR A CA 1
ATOM 597 C C . TYR A 1 76 ? 0.932 2.328 12.125 1 96.94 76 TYR A C 1
ATOM 599 O O . TYR A 1 76 ? 0.295 1.541 11.422 1 96.94 76 TYR A O 1
ATOM 607 N N . SER A 1 77 ? 1.658 3.252 11.617 1 98.25 77 SER A N 1
ATOM 608 C CA . SER A 1 77 ? 1.686 3.555 10.188 1 98.25 77 SER A CA 1
ATOM 609 C C . SER A 1 77 ? 2.291 2.404 9.391 1 98.25 77 SER A C 1
ATOM 611 O O . SER A 1 77 ? 1.853 2.117 8.273 1 98.25 77 SER A O 1
ATOM 613 N N . VAL A 1 78 ? 3.297 1.751 9.969 1 98.62 78 VAL A N 1
ATOM 614 C CA . VAL A 1 78 ? 4.023 0.763 9.18 1 98.62 78 VAL A CA 1
ATOM 615 C C . VAL A 1 78 ? 3.404 -0.619 9.383 1 98.62 78 VAL A C 1
ATOM 617 O O . VAL A 1 78 ? 3.756 -1.572 8.688 1 98.62 78 VAL A O 1
ATOM 620 N N . THR A 1 79 ? 2.439 -0.75 10.227 1 98.62 79 THR A N 1
ATOM 621 C CA . THR A 1 79 ? 1.837 -2.039 10.555 1 98.62 79 THR A CA 1
ATOM 622 C C . THR A 1 79 ? 0.932 -2.512 9.414 1 98.62 79 THR A C 1
ATOM 624 O O . THR A 1 79 ? 1.048 -3.648 8.953 1 98.62 79 THR A O 1
ATOM 627 N N . PRO A 1 80 ? 0.141 -1.646 8.844 1 98.75 80 PRO A N 1
ATOM 628 C CA . PRO A 1 80 ? -0.777 -2.109 7.801 1 98.75 80 PRO A CA 1
ATOM 629 C C . PRO A 1 80 ? -0.049 -2.629 6.562 1 98.75 80 PRO A C 1
ATOM 631 O O . PRO A 1 80 ? -0.389 -3.695 6.043 1 98.75 80 PRO A O 1
ATOM 634 N N . PRO A 1 81 ? 1.003 -1.948 6.082 1 98.88 81 PRO A N 1
ATOM 635 C CA . PRO A 1 81 ? 1.688 -2.508 4.914 1 98.88 81 PRO A CA 1
ATOM 636 C C . PRO A 1 81 ? 2.367 -3.844 5.211 1 98.88 81 PRO A C 1
ATOM 638 O O . PRO A 1 81 ? 2.463 -4.703 4.332 1 98.88 81 PRO A O 1
ATOM 641 N N . LEU A 1 82 ? 2.77 -4.039 6.426 1 98.88 82 LEU A N 1
ATOM 642 C CA . LEU A 1 82 ? 3.367 -5.316 6.793 1 98.88 82 LEU A CA 1
ATOM 643 C C . LEU A 1 82 ? 2.311 -6.418 6.832 1 98.88 82 LEU A C 1
ATOM 645 O O . LEU A 1 82 ? 2.551 -7.531 6.355 1 98.88 82 LEU A O 1
ATOM 649 N N . ILE A 1 83 ? 1.203 -6.09 7.363 1 98.81 83 ILE A N 1
ATOM 650 C CA . ILE A 1 83 ? 0.096 -7.039 7.383 1 98.81 83 ILE A CA 1
ATOM 651 C C . ILE A 1 83 ? -0.325 -7.371 5.953 1 98.81 83 ILE A C 1
ATOM 653 O O . ILE A 1 83 ? -0.574 -8.531 5.625 1 98.81 83 ILE A O 1
ATOM 657 N N . ALA A 1 84 ? -0.433 -6.395 5.109 1 98.94 84 ALA A N 1
ATOM 658 C CA . ALA A 1 84 ? -0.791 -6.59 3.707 1 98.94 84 ALA A CA 1
ATOM 659 C C . ALA A 1 84 ? 0.194 -7.527 3.014 1 98.94 84 ALA A C 1
ATOM 661 O O . ALA A 1 84 ? -0.212 -8.477 2.336 1 98.94 84 ALA A O 1
ATOM 662 N N . TRP A 1 85 ? 1.425 -7.23 3.25 1 98.88 85 TRP A N 1
ATOM 663 C CA . TRP A 1 85 ? 2.482 -8.039 2.646 1 98.88 85 TRP A CA 1
ATOM 664 C C . TRP A 1 85 ? 2.41 -9.477 3.129 1 98.88 85 TRP A C 1
ATOM 666 O O . TRP A 1 85 ? 2.379 -10.414 2.32 1 98.88 85 TRP A O 1
ATOM 676 N N . ILE A 1 86 ? 2.332 -9.727 4.426 1 98.31 86 ILE A N 1
ATOM 677 C CA . ILE A 1 86 ? 2.283 -11.055 5.02 1 98.31 86 ILE A CA 1
ATOM 678 C C . ILE A 1 86 ? 1.016 -11.773 4.562 1 98.31 86 ILE A C 1
ATOM 680 O O . ILE A 1 86 ? 1.048 -12.977 4.27 1 98.31 86 ILE A O 1
ATOM 684 N N . GLY A 1 87 ? -0.053 -11.07 4.5 1 98.69 87 GLY A N 1
ATOM 685 C CA . GLY A 1 87 ? -1.296 -11.656 4.023 1 98.69 87 GLY A CA 1
ATOM 686 C C . GLY A 1 87 ? -1.193 -12.203 2.615 1 98.69 87 GLY A C 1
ATOM 687 O O . GLY A 1 87 ? -1.773 -13.242 2.305 1 98.69 87 GLY A O 1
ATOM 688 N N . LEU A 1 88 ? -0.48 -11.523 1.761 1 98.56 88 LEU A N 1
ATOM 689 C CA . LEU A 1 88 ? -0.329 -11.953 0.375 1 98.56 88 LEU A CA 1
ATOM 690 C C . LEU A 1 88 ? 0.523 -13.211 0.287 1 98.56 88 LEU A C 1
ATOM 692 O O . LEU A 1 88 ? 0.441 -13.953 -0.694 1 98.56 88 LEU A O 1
ATOM 696 N N . LEU A 1 89 ? 1.371 -13.406 1.294 1 98.06 89 LEU A N 1
ATOM 697 C CA . LEU A 1 89 ? 2.283 -14.547 1.274 1 98.06 89 LEU A CA 1
ATOM 698 C C . LEU A 1 89 ? 1.591 -15.812 1.773 1 98.06 89 LEU A C 1
ATOM 700 O O . LEU A 1 89 ? 2.061 -16.922 1.522 1 98.06 89 LEU A O 1
ATOM 704 N N . PHE A 1 90 ? 0.492 -15.711 2.486 1 97.75 90 PHE A N 1
ATOM 705 C CA . PHE A 1 90 ? -0.243 -16.844 3.037 1 97.75 90 PHE A CA 1
ATOM 706 C C . PHE A 1 90 ? -1.155 -17.453 1.983 1 97.75 90 PHE A C 1
ATOM 708 O O . PHE A 1 90 ? -1.47 -16.828 0.976 1 97.75 90 PHE A O 1
ATOM 715 N N . PRO A 1 91 ? -1.546 -18.766 2.244 1 97.19 91 PRO A N 1
ATOM 716 C CA . PRO A 1 91 ? -2.574 -19.344 1.374 1 97.19 91 PRO A CA 1
ATOM 717 C C . PRO A 1 91 ? -3.832 -18.469 1.295 1 97.19 91 PRO A C 1
ATOM 719 O O . PRO A 1 91 ? -4.141 -17.75 2.236 1 97.19 91 PRO A O 1
ATOM 722 N N . PHE A 1 92 ? -4.559 -18.594 0.223 1 95 92 PHE A N 1
ATOM 723 C CA . PHE A 1 92 ? -5.617 -17.688 -0.201 1 95 92 PHE A CA 1
ATOM 724 C C . PHE A 1 92 ? -6.633 -17.484 0.916 1 95 92 PHE A C 1
ATOM 726 O O . PHE A 1 92 ? -6.965 -16.344 1.259 1 95 92 PHE A O 1
ATOM 733 N N . PRO A 1 93 ? -7.227 -18.547 1.585 1 95.88 93 PRO A N 1
ATOM 734 C CA . PRO A 1 93 ? -8.234 -18.312 2.623 1 95.88 93 PRO A CA 1
ATOM 735 C C . PRO A 1 93 ? -7.691 -17.484 3.787 1 95.88 93 PRO A C 1
ATOM 737 O O . PRO A 1 93 ? -8.398 -16.609 4.312 1 95.88 93 PRO A O 1
ATOM 740 N N . ILE A 1 94 ? -6.48 -17.719 4.188 1 98 94 ILE A N 1
ATOM 741 C CA . ILE A 1 94 ? -5.852 -16.984 5.277 1 98 94 ILE A CA 1
ATOM 742 C C . ILE A 1 94 ? -5.57 -15.547 4.828 1 98 94 ILE A C 1
ATOM 744 O O . ILE A 1 94 ? -5.742 -14.602 5.602 1 98 94 ILE A O 1
ATOM 748 N N . GLY A 1 95 ? -5.066 -15.438 3.592 1 98.44 95 GLY A N 1
ATOM 749 C CA . GLY A 1 95 ? -4.859 -14.109 3.031 1 98.44 95 GLY A CA 1
ATOM 750 C C . GLY A 1 95 ? -6.117 -13.266 3.01 1 98.44 95 GLY A C 1
ATOM 751 O O . GLY A 1 95 ? -6.086 -12.086 3.359 1 98.44 95 GLY A O 1
ATOM 752 N N . MET A 1 96 ? -7.211 -13.875 2.658 1 98.31 96 MET A N 1
ATOM 753 C CA . MET A 1 96 ? -8.484 -13.172 2.598 1 98.31 96 MET A CA 1
ATOM 754 C C . MET A 1 96 ? -8.93 -12.727 3.986 1 98.31 96 MET A C 1
ATOM 756 O O . MET A 1 96 ? -9.328 -11.57 4.176 1 98.31 96 MET A O 1
ATOM 760 N N . ILE A 1 97 ? -8.82 -13.562 4.934 1 98.5 97 ILE A N 1
ATOM 761 C CA . ILE A 1 97 ? -9.195 -13.234 6.305 1 98.5 97 ILE A CA 1
ATOM 762 C C . ILE A 1 97 ? -8.289 -12.133 6.84 1 98.5 97 ILE A C 1
ATOM 764 O O . ILE A 1 97 ? -8.742 -11.219 7.535 1 98.5 97 ILE A O 1
ATOM 768 N N . THR A 1 98 ? -7.008 -12.266 6.547 1 98.81 98 THR A N 1
ATOM 769 C CA . THR A 1 98 ? -6.039 -11.258 6.957 1 98.81 98 THR A CA 1
ATOM 770 C C . THR A 1 98 ? -6.414 -9.891 6.395 1 98.81 98 THR A C 1
ATOM 772 O O . THR A 1 98 ? -6.371 -8.883 7.105 1 98.81 98 THR A O 1
ATOM 775 N N . MET A 1 99 ? -6.809 -9.875 5.121 1 98.81 99 MET A N 1
ATOM 776 C CA . MET A 1 99 ? -7.156 -8.602 4.492 1 98.81 99 MET A CA 1
ATOM 777 C C . MET A 1 99 ? -8.461 -8.055 5.059 1 98.81 99 MET A C 1
ATOM 779 O O . MET A 1 99 ? -8.586 -6.855 5.297 1 98.81 99 MET A O 1
ATOM 783 N N . ILE A 1 100 ? -9.422 -8.891 5.254 1 98.81 100 ILE A N 1
ATOM 784 C CA . ILE A 1 100 ? -10.695 -8.492 5.836 1 98.81 100 ILE A CA 1
ATOM 785 C C . ILE A 1 100 ? -10.469 -7.902 7.227 1 98.81 100 ILE A C 1
ATOM 787 O O . ILE A 1 100 ? -10.93 -6.797 7.523 1 98.81 100 ILE A O 1
ATOM 791 N N . SER A 1 101 ? -9.742 -8.586 8.047 1 98.75 101 SER A N 1
ATOM 792 C CA . SER A 1 101 ? -9.461 -8.117 9.398 1 98.75 101 SER A CA 1
ATOM 793 C C . SER A 1 101 ? -8.602 -6.863 9.391 1 98.75 101 SER A C 1
ATOM 795 O O . SER A 1 101 ? -8.836 -5.938 10.172 1 98.75 101 SER A O 1
ATOM 797 N N . GLY A 1 102 ? -7.609 -6.879 8.508 1 98.75 102 GLY A N 1
ATOM 798 C CA . GLY A 1 102 ? -6.734 -5.723 8.414 1 98.75 102 GLY A CA 1
ATOM 799 C C . GLY A 1 102 ? -7.473 -4.441 8.07 1 98.75 102 GLY A C 1
ATOM 800 O O . GLY A 1 102 ? -7.258 -3.404 8.703 1 98.75 102 GLY A O 1
ATOM 801 N N . LEU A 1 103 ? -8.352 -4.492 7.109 1 98.75 103 LEU A N 1
ATOM 802 C CA . LEU A 1 103 ? -9.117 -3.32 6.707 1 98.75 103 LEU A CA 1
ATOM 803 C C . LEU A 1 103 ? -10.102 -2.91 7.801 1 98.75 103 LEU A C 1
ATOM 805 O O . LEU A 1 103 ? -10.258 -1.721 8.086 1 98.75 103 LEU A O 1
ATOM 809 N N . ALA A 1 104 ? -10.719 -3.873 8.422 1 98.38 104 ALA A N 1
ATOM 810 C CA . ALA A 1 104 ? -11.672 -3.59 9.492 1 98.38 104 ALA A CA 1
ATOM 811 C C . ALA A 1 104 ? -10.977 -2.957 10.695 1 98.38 104 ALA A C 1
ATOM 813 O O . ALA A 1 104 ? -11.453 -1.956 11.234 1 98.38 104 ALA A O 1
ATOM 814 N N . LEU A 1 105 ? -9.875 -3.525 11.086 1 97.75 105 LEU A N 1
ATOM 815 C CA . LEU A 1 105 ? -9.141 -3.012 12.242 1 97.75 105 LEU A CA 1
ATOM 816 C C . LEU A 1 105 ? -8.578 -1.628 11.953 1 97.75 105 LEU A C 1
ATOM 818 O O . LEU A 1 105 ? -8.578 -0.754 12.82 1 97.75 105 LEU A O 1
ATOM 822 N N . SER A 1 106 ? -8.039 -1.457 10.758 1 96.88 106 SER A N 1
ATOM 823 C CA . SER A 1 106 ? -7.516 -0.141 10.398 1 96.88 106 SER A CA 1
ATOM 824 C C . SER A 1 106 ? -8.609 0.919 10.453 1 96.88 106 SER A C 1
ATOM 826 O O . SER A 1 106 ? -8.367 2.051 10.875 1 96.88 106 SER A O 1
ATOM 828 N N . ALA A 1 107 ? -9.805 0.584 9.992 1 96.25 107 ALA A N 1
ATOM 829 C CA . ALA A 1 107 ? -10.922 1.517 10.062 1 96.25 107 ALA A CA 1
ATOM 830 C C . ALA 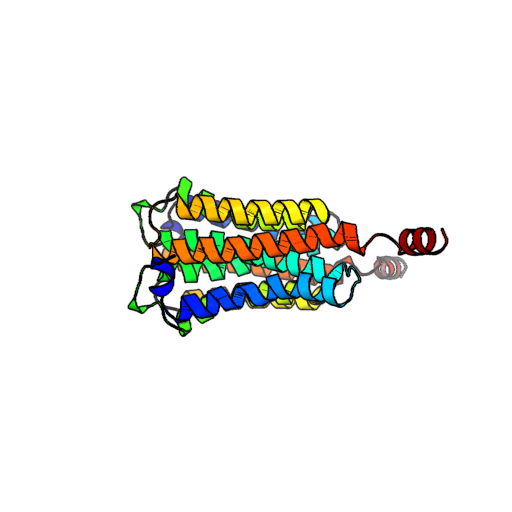A 1 107 ? -11.289 1.817 11.516 1 96.25 107 ALA A C 1
ATOM 832 O O . ALA A 1 107 ? -11.547 2.969 11.867 1 96.25 107 ALA A O 1
ATOM 833 N N . TYR A 1 108 ? -11.273 0.813 12.297 1 95.5 108 TYR A N 1
ATOM 834 C CA . TYR A 1 108 ? -11.586 0.967 13.719 1 95.5 108 TYR A CA 1
ATOM 835 C C . TYR A 1 108 ? -10.594 1.906 14.391 1 95.5 108 TYR A C 1
ATOM 837 O O . TYR A 1 108 ? -10.992 2.881 15.031 1 95.5 108 TYR A O 1
ATOM 845 N N . PHE A 1 109 ? -9.359 1.744 14.18 1 93.31 109 PHE A N 1
ATOM 846 C CA . PHE A 1 109 ? -8.328 2.543 14.836 1 93.31 109 PHE A CA 1
ATOM 847 C C . PHE A 1 109 ? -8.328 3.967 14.289 1 93.31 109 PHE A C 1
ATOM 849 O O . PHE A 1 109 ? -8.102 4.922 15.039 1 93.31 109 PHE A O 1
ATOM 856 N N . ASP A 1 110 ? -8.562 4.07 13 1 92.31 110 ASP A N 1
ATOM 857 C CA . ASP A 1 110 ? -8.586 5.402 12.406 1 92.31 110 ASP A CA 1
ATOM 858 C C . ASP A 1 110 ? -9.727 6.238 12.984 1 92.31 110 ASP A C 1
ATOM 860 O O . ASP A 1 110 ? -9.625 7.465 13.062 1 92.31 110 ASP A O 1
ATOM 864 N N . THR A 1 111 ? -10.789 5.613 13.375 1 89.5 111 THR A N 1
ATOM 865 C CA . THR A 1 111 ? -11.906 6.332 13.977 1 89.5 111 THR A CA 1
ATOM 866 C C . THR A 1 111 ? -11.625 6.652 15.438 1 89.5 111 THR A C 1
ATOM 868 O O . THR A 1 111 ? -12.125 7.645 15.969 1 89.5 111 THR A O 1
ATOM 871 N N . MET A 1 112 ? -10.781 5.84 16.047 1 89.38 112 MET A N 1
ATOM 872 C CA . MET A 1 112 ? -10.516 5.996 17.469 1 89.38 112 MET A CA 1
ATOM 873 C C . MET A 1 112 ? -9.359 6.961 17.703 1 89.38 112 MET A C 1
ATOM 875 O O . MET A 1 112 ? -9.336 7.668 18.719 1 89.38 112 MET A O 1
ATOM 879 N N . LEU A 1 113 ? -8.445 6.863 16.828 1 85.62 113 LEU A N 1
ATOM 880 C CA . LEU A 1 113 ? -7.277 7.723 16.984 1 85.62 113 LEU A CA 1
ATOM 881 C C . LEU A 1 113 ? -7.625 9.172 16.672 1 85.62 113 LEU A C 1
ATOM 883 O O . LEU A 1 113 ? -8.383 9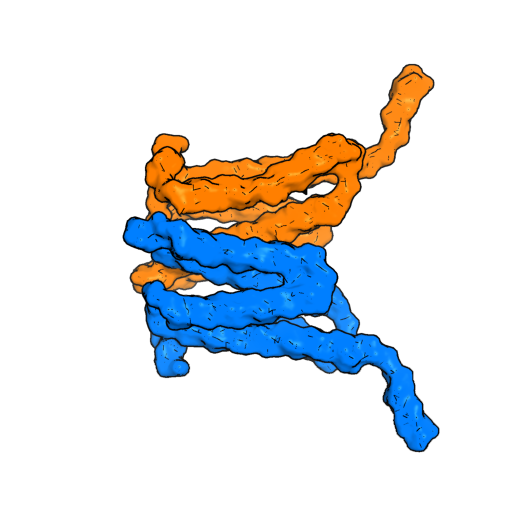.445 15.727 1 85.62 113 LEU A O 1
ATOM 887 N N . ARG A 1 114 ? -7.184 10 17.547 1 83.38 114 ARG A N 1
ATOM 888 C CA . ARG A 1 114 ? -7.477 11.422 17.391 1 83.38 114 ARG A CA 1
ATOM 889 C C . ARG A 1 114 ? -6.609 12.039 16.297 1 83.38 114 ARG A C 1
ATOM 891 O O . ARG A 1 114 ? -5.5 11.562 16.031 1 83.38 114 ARG A O 1
ATOM 898 N N . GLY A 1 115 ? -7.188 13.031 15.586 1 87.94 115 GLY A N 1
ATOM 899 C CA . GLY A 1 115 ? -6.402 13.812 14.641 1 87.94 115 GLY A CA 1
ATOM 900 C C . GLY A 1 115 ? -7.059 13.938 13.281 1 87.94 115 GLY A C 1
ATOM 901 O O . GLY A 1 115 ? -7.125 15.039 12.727 1 87.94 115 GLY A O 1
ATOM 902 N N . TYR A 1 116 ? -7.578 12.938 12.828 1 92.62 116 TYR A N 1
ATOM 903 C CA . TYR A 1 116 ? -8.18 12.992 11.5 1 92.62 116 TYR A CA 1
ATOM 904 C C . TYR A 1 116 ? -9.453 13.844 11.516 1 92.62 116 TYR A C 1
ATOM 906 O O . TYR A 1 116 ? -10.211 13.812 12.484 1 92.62 116 TYR A O 1
ATOM 914 N N . PRO A 1 117 ? -9.648 14.648 10.508 1 93.81 117 PRO A N 1
ATOM 915 C CA . PRO A 1 117 ? -10.906 15.398 10.43 1 93.81 117 PRO A CA 1
ATOM 916 C C . PRO A 1 117 ? -12.125 14.484 10.336 1 93.81 117 PRO A C 1
ATOM 918 O O . PRO A 1 117 ? -12.039 13.383 9.797 1 93.81 117 PRO A O 1
ATOM 921 N N . PRO A 1 118 ? -13.258 14.945 10.789 1 94.31 118 PRO A N 1
ATOM 922 C CA . PRO A 1 118 ? -14.469 14.125 10.836 1 94.31 118 PRO A CA 1
ATOM 923 C C . PRO A 1 118 ? -14.898 13.625 9.461 1 94.31 118 PRO A C 1
ATOM 925 O O . PRO A 1 118 ? -15.367 12.5 9.32 1 94.31 118 PRO A O 1
ATOM 928 N N . TRP A 1 119 ? -14.766 14.461 8.453 1 94.88 119 TRP A N 1
ATOM 929 C CA . TRP A 1 119 ? -15.18 14.039 7.117 1 94.88 119 TRP A CA 1
ATOM 930 C C . TRP A 1 119 ? -14.375 12.828 6.656 1 94.88 119 TRP A C 1
ATOM 932 O O . TRP A 1 119 ? -14.906 11.945 5.984 1 94.88 119 TRP A O 1
ATOM 942 N N . PHE A 1 120 ? -13.156 12.844 6.992 1 95.81 120 PHE A N 1
ATOM 943 C CA . PHE A 1 120 ? -12.281 11.758 6.57 1 95.81 120 PHE A CA 1
ATOM 944 C C . PHE A 1 120 ? -12.609 10.477 7.332 1 95.81 120 PHE A C 1
ATOM 946 O O . PHE A 1 120 ? -12.602 9.383 6.758 1 95.81 120 PHE A O 1
ATOM 953 N N . LYS A 1 121 ? -12.914 10.609 8.609 1 95.19 121 LYS A N 1
ATOM 954 C CA . LYS A 1 121 ? -13.297 9.453 9.406 1 95.19 121 LYS A CA 1
ATOM 955 C C . LYS A 1 121 ? -14.562 8.805 8.852 1 95.19 121 LYS A C 1
ATOM 957 O O . LYS A 1 121 ? -14.656 7.574 8.773 1 95.19 121 LYS A O 1
ATOM 962 N N . ALA A 1 122 ? -15.477 9.617 8.523 1 94.81 122 ALA A N 1
ATOM 963 C CA . ALA A 1 122 ? -16.719 9.125 7.957 1 94.81 122 ALA A CA 1
ATOM 964 C C . ALA A 1 122 ? -16.484 8.43 6.617 1 94.81 122 ALA A C 1
ATOM 966 O O . ALA A 1 122 ? -17.031 7.359 6.355 1 94.81 122 ALA A O 1
ATOM 967 N N . LEU A 1 123 ? -15.68 9.062 5.832 1 95.12 123 LEU A N 1
ATOM 968 C CA . LEU A 1 123 ? -15.328 8.484 4.535 1 95.12 123 LEU A CA 1
ATOM 969 C C . LEU A 1 123 ? -14.625 7.141 4.707 1 95.12 123 LEU A C 1
ATOM 971 O O . LEU A 1 123 ? -14.977 6.164 4.043 1 95.12 123 LEU A O 1
ATOM 975 N N . ARG A 1 124 ? -13.711 7.133 5.637 1 94.06 124 ARG A N 1
ATOM 976 C CA . ARG A 1 124 ? -12.938 5.93 5.926 1 94.06 124 ARG A CA 1
ATOM 977 C C . ARG A 1 124 ? -13.844 4.789 6.379 1 94.06 124 ARG A C 1
ATOM 979 O O . ARG A 1 124 ? -13.688 3.65 5.941 1 94.06 124 ARG A O 1
ATOM 986 N N . PHE A 1 125 ? -14.734 5.082 7.207 1 94.69 125 PHE A N 1
ATOM 987 C CA . PHE A 1 125 ? -15.625 4.07 7.758 1 94.69 125 PHE A CA 1
ATOM 988 C C . PHE A 1 125 ? -16.547 3.52 6.676 1 94.69 125 PHE A C 1
ATOM 990 O O . PHE A 1 125 ? -16.703 2.303 6.547 1 94.69 125 PHE A O 1
ATOM 997 N N . THR A 1 126 ? -17.094 4.355 5.934 1 96.38 126 THR A N 1
ATOM 998 C CA . THR A 1 126 ? -18.047 3.963 4.895 1 96.38 126 THR A CA 1
ATOM 999 C C . THR A 1 126 ? -17.359 3.115 3.83 1 96.38 126 THR A C 1
ATOM 1001 O O . THR A 1 126 ? -17.844 2.041 3.473 1 96.38 126 THR A O 1
ATOM 1004 N N . LEU A 1 127 ? -16.25 3.57 3.336 1 97.44 127 LEU A N 1
ATOM 1005 C CA . LEU A 1 127 ? -15.531 2.857 2.285 1 97.44 127 LEU A CA 1
ATOM 1006 C C . LEU A 1 127 ? -15.031 1.508 2.785 1 97.44 127 LEU A C 1
ATOM 1008 O O . LEU A 1 127 ? -15.078 0.514 2.057 1 97.44 127 LEU A O 1
ATOM 1012 N N . SER A 1 128 ? -14.562 1.464 4.062 1 98.25 128 SER A N 1
ATOM 1013 C CA . SER A 1 128 ? -14.086 0.209 4.633 1 98.25 128 SER A CA 1
ATOM 1014 C C . SER A 1 128 ? -15.219 -0.797 4.785 1 98.25 128 SER A C 1
ATOM 1016 O O . SER A 1 128 ? -15.023 -1.996 4.57 1 98.25 128 SER A O 1
ATOM 1018 N N . PHE A 1 129 ? -16.359 -0.306 5.121 1 98.19 129 PHE A N 1
ATOM 1019 C CA . PHE A 1 129 ? -17.516 -1.183 5.266 1 98.19 129 PHE A CA 1
ATOM 1020 C C . PHE A 1 129 ? -17.797 -1.924 3.965 1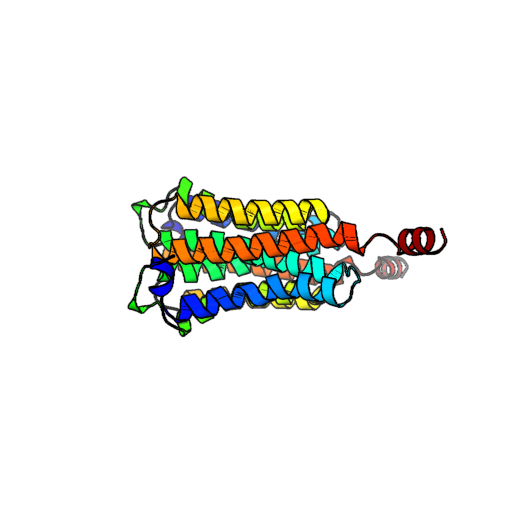 98.19 129 PHE A C 1
ATOM 1022 O O . PHE A 1 129 ? -17.922 -3.15 3.957 1 98.19 129 PHE A O 1
ATOM 1029 N N . PHE A 1 130 ? -17.812 -1.253 2.881 1 98.69 130 PHE A N 1
ATOM 1030 C CA . PHE A 1 130 ? -18.141 -1.852 1.593 1 98.69 130 PHE A CA 1
ATOM 1031 C C . PHE A 1 130 ? -17 -2.711 1.089 1 98.69 130 PHE A C 1
ATOM 1033 O O . PHE A 1 130 ? -17.219 -3.744 0.452 1 98.69 130 PHE A O 1
ATOM 1040 N N . ALA A 1 131 ? -15.758 -2.301 1.322 1 98.81 131 ALA A N 1
ATOM 1041 C CA . ALA A 1 131 ? -14.602 -3.098 0.922 1 98.81 131 ALA A CA 1
ATOM 1042 C C . ALA A 1 131 ? -14.586 -4.441 1.647 1 98.81 131 ALA A C 1
ATOM 1044 O O . ALA A 1 131 ? -14.391 -5.488 1.024 1 98.81 131 ALA A O 1
ATOM 1045 N N . VAL A 1 132 ? -14.805 -4.387 2.963 1 98.88 132 VAL A N 1
ATOM 1046 C CA . VAL A 1 132 ? -14.805 -5.598 3.779 1 98.88 132 VAL A CA 1
ATOM 1047 C C . VAL A 1 132 ? -15.961 -6.508 3.354 1 98.88 132 VAL A C 1
ATOM 1049 O O . VAL A 1 132 ? -15.781 -7.719 3.227 1 98.88 132 VAL A O 1
ATOM 1052 N N . LEU A 1 133 ? -17.094 -5.938 3.156 1 98.81 133 LEU A N 1
ATOM 1053 C CA . LEU A 1 133 ? -18.25 -6.707 2.695 1 98.81 133 LEU A CA 1
ATOM 1054 C C . LEU A 1 133 ? -17.953 -7.371 1.354 1 98.81 133 LEU A C 1
ATOM 1056 O O . LEU A 1 133 ? -18.359 -8.516 1.125 1 98.81 133 LEU A O 1
ATOM 1060 N N . SER A 1 134 ? -17.312 -6.66 0.482 1 98.88 134 SER A N 1
ATOM 1061 C CA . SER A 1 134 ? -16.969 -7.191 -0.835 1 98.88 134 SER A CA 1
ATOM 1062 C C . SER A 1 134 ? -16 -8.367 -0.726 1 98.88 134 SER A C 1
ATOM 1064 O O . SER A 1 134 ? -16.203 -9.398 -1.366 1 98.88 134 SER A O 1
ATOM 1066 N N . LEU A 1 135 ? -14.969 -8.219 0.053 1 98.88 135 LEU A N 1
ATOM 1067 C CA . LEU A 1 135 ? -14.016 -9.305 0.267 1 98.88 135 LEU A CA 1
ATOM 1068 C C . LEU A 1 135 ? -14.695 -10.516 0.888 1 98.88 135 LEU A C 1
ATOM 1070 O O . LEU A 1 135 ? -14.414 -11.656 0.51 1 98.88 135 LEU A O 1
ATOM 1074 N N . TRP A 1 136 ? -15.547 -10.25 1.845 1 98.56 136 TRP A N 1
ATOM 1075 C CA . TRP A 1 136 ? -16.297 -11.32 2.49 1 98.56 136 TRP A CA 1
ATOM 1076 C C . TRP A 1 136 ? -17.156 -12.062 1.479 1 98.56 136 TRP A C 1
ATOM 1078 O O . TRP A 1 136 ? -17.234 -13.297 1.511 1 98.56 136 TRP A O 1
ATOM 1088 N N . THR A 1 137 ? -17.828 -11.328 0.647 1 98.62 137 THR A N 1
ATOM 1089 C CA . THR A 1 137 ? -18.656 -11.938 -0.382 1 98.62 137 THR A CA 1
ATOM 1090 C C . THR A 1 137 ? -17.812 -12.828 -1.298 1 98.62 137 THR A C 1
ATOM 1092 O O . THR A 1 137 ? -18.219 -13.945 -1.623 1 98.62 137 THR A O 1
ATOM 1095 N N . THR A 1 138 ? -16.672 -12.344 -1.712 1 98.38 138 THR A N 1
ATOM 1096 C CA . THR A 1 138 ? -15.781 -13.148 -2.537 1 98.38 138 THR A CA 1
ATOM 1097 C C . THR A 1 138 ? -15.344 -14.406 -1.795 1 98.38 138 THR A C 1
ATOM 1099 O O . THR A 1 138 ? -15.281 -15.492 -2.381 1 98.38 138 THR A O 1
ATOM 1102 N N . PHE A 1 139 ? -15.047 -14.234 -0.558 1 97.38 139 PHE A N 1
ATOM 1103 C CA . PHE A 1 139 ? -14.625 -15.352 0.284 1 97.38 139 PHE A CA 1
ATOM 1104 C C . PHE A 1 139 ? -15.703 -16.422 0.352 1 97.38 139 PHE A C 1
ATOM 1106 O O . PHE A 1 139 ? -15.414 -17.609 0.218 1 97.38 139 PHE A O 1
ATOM 1113 N N . VAL A 1 140 ? -16.922 -16.047 0.52 1 96.31 140 VAL A N 1
ATOM 1114 C CA . VAL A 1 140 ? -18.062 -16.953 0.618 1 96.31 140 VAL A CA 1
ATOM 1115 C C . VAL A 1 140 ? -18.312 -17.609 -0.736 1 96.31 140 VAL A C 1
ATOM 1117 O O . VAL A 1 140 ? -18.688 -18.797 -0.803 1 96.31 140 VAL A O 1
ATOM 1120 N N . CYS A 1 141 ? -18.141 -16.875 -1.809 1 96.06 141 CYS A N 1
ATOM 1121 C CA . CYS A 1 141 ? -18.344 -17.406 -3.154 1 96.06 141 CYS A CA 1
ATOM 1122 C C . CYS A 1 141 ? -17.438 -18.609 -3.404 1 96.06 141 CYS A C 1
ATOM 1124 O O . CYS A 1 141 ? -17.797 -19.516 -4.16 1 96.06 141 CYS A O 1
ATOM 1126 N N . ARG A 1 142 ? -16.266 -18.578 -2.768 1 92.12 142 ARG A N 1
ATOM 1127 C CA . ARG A 1 142 ? -15.352 -19.703 -2.91 1 92.12 142 ARG A CA 1
ATOM 1128 C C . ARG A 1 142 ? -16.016 -21.016 -2.467 1 92.12 142 ARG A C 1
ATOM 1130 O O . ARG A 1 142 ? -15.828 -22.062 -3.09 1 92.12 142 ARG A O 1
ATOM 1137 N N . TYR A 1 143 ? -16.828 -20.938 -1.496 1 90.5 143 TYR A N 1
ATOM 1138 C CA . TYR A 1 143 ? -17.469 -22.125 -0.93 1 90.5 143 TYR A CA 1
ATOM 1139 C C . TYR A 1 143 ? -18.781 -22.422 -1.634 1 90.5 143 TYR A C 1
ATOM 1141 O O . TYR A 1 143 ? -19.219 -23.578 -1.693 1 90.5 143 TYR A O 1
ATOM 1149 N N . LEU A 1 144 ? -19.391 -21.484 -2.193 1 90.19 144 LEU A N 1
ATOM 1150 C CA . LEU A 1 144 ? -20.703 -21.656 -2.812 1 90.19 144 LEU A CA 1
ATOM 1151 C C . LEU A 1 144 ? -20.562 -22.031 -4.281 1 90.19 144 LEU A C 1
ATOM 1153 O O . LEU A 1 144 ? -21.359 -22.812 -4.801 1 90.19 144 LEU A O 1
ATOM 1157 N N . LEU A 1 145 ? -19.609 -21.453 -4.895 1 88.69 145 LEU A N 1
ATOM 1158 C CA . LEU A 1 145 ? -19.5 -21.609 -6.344 1 88.69 145 LEU A CA 1
ATOM 1159 C C . LEU A 1 145 ? -18.438 -22.641 -6.699 1 88.69 145 LEU A C 1
ATOM 1161 O O . LEU A 1 145 ? -18.438 -23.188 -7.809 1 88.69 145 LEU A O 1
ATOM 1165 N N . ASP A 1 146 ? -17.344 -22.844 -5.809 1 73.38 146 ASP A N 1
ATOM 1166 C CA . ASP A 1 146 ? -16.312 -23.844 -6.094 1 73.38 146 ASP A CA 1
ATOM 1167 C C . ASP A 1 146 ? -16.828 -25.25 -5.863 1 73.38 146 ASP A C 1
ATOM 1169 O O . ASP A 1 146 ? -16.141 -26.234 -6.148 1 73.38 146 ASP A O 1
ATOM 1173 N N . HIS A 1 147 ? -17.984 -25.594 -5.406 1 65.19 147 HIS A N 1
ATOM 1174 C CA . HIS A 1 147 ? -18.547 -26.938 -5.25 1 65.19 147 HIS A CA 1
ATOM 1175 C C . HIS A 1 147 ? -19.031 -27.484 -6.582 1 65.19 147 HIS A C 1
ATOM 1177 O O . HIS A 1 147 ? -19.75 -26.797 -7.32 1 65.19 147 HIS A O 1
ATOM 1183 N N . PRO A 1 148 ? -18.391 -28.453 -7.254 1 53 148 PRO A N 1
ATOM 1184 C CA . PRO A 1 148 ? -18.859 -29.156 -8.445 1 53 148 PRO A CA 1
ATOM 1185 C C . PRO A 1 148 ? -20.375 -29.375 -8.438 1 53 148 PRO A C 1
ATOM 1187 O O . PRO A 1 148 ? -20.969 -29.594 -7.371 1 53 148 PRO A O 1
ATOM 1190 N N . GLN A 1 149 ? -21.188 -28.766 -9.336 1 50.47 149 GLN A N 1
ATOM 1191 C CA . GLN A 1 149 ? -22.578 -29.031 -9.648 1 50.47 149 GLN A CA 1
ATOM 1192 C C . GLN A 1 149 ? -22.969 -30.453 -9.297 1 50.47 149 GLN A C 1
ATOM 1194 O O . GLN A 1 149 ? -24.062 -30.906 -9.609 1 50.47 149 GLN A O 1
ATOM 1199 N N . GLU A 1 150 ? -22.219 -31.234 -8.812 1 47.62 150 GLU A N 1
ATOM 1200 C CA . GLU A 1 150 ? -22.672 -32.594 -8.586 1 47.62 150 GLU A CA 1
ATOM 1201 C C . GLU A 1 150 ? -23.938 -32.625 -7.727 1 47.62 150 GLU A C 1
ATOM 1203 O O . GLU A 1 150 ? -24.828 -33.438 -7.965 1 47.62 150 GLU A O 1
ATOM 1208 N N . ASN A 1 151 ? -24 -31.734 -6.785 1 49.84 151 ASN A N 1
ATOM 1209 C CA . ASN A 1 151 ? -25.141 -31.969 -5.902 1 49.84 151 ASN A CA 1
ATOM 1210 C C . ASN A 1 151 ? -26.438 -31.422 -6.5 1 49.84 151 ASN A C 1
ATOM 1212 O O . ASN A 1 151 ? -27.5 -31.531 -5.895 1 49.84 151 ASN A O 1
ATOM 1216 N N . ARG A 1 152 ? -26.406 -30.484 -7.422 1 50.09 152 ARG A N 1
ATOM 1217 C CA . ARG A 1 152 ? -27.641 -30.047 -8.062 1 50.09 152 ARG A CA 1
ATOM 1218 C C . ARG A 1 152 ? -28.281 -31.172 -8.875 1 50.09 152 ARG A C 1
ATOM 1220 O O . ARG A 1 152 ? -29.5 -31.281 -8.945 1 50.09 152 ARG A O 1
ATOM 1227 N N . ASP A 1 153 ? -27.5 -31.891 -9.562 1 50.78 153 ASP A N 1
ATOM 1228 C CA . ASP A 1 153 ? -28.031 -33 -10.352 1 50.78 153 ASP A CA 1
ATOM 1229 C C . ASP A 1 153 ? -28.656 -34.062 -9.445 1 50.78 153 ASP A C 1
ATOM 1231 O O . ASP A 1 153 ? -29.641 -34.719 -9.82 1 50.78 153 ASP A O 1
ATOM 1235 N N . GLU A 1 154 ? -28.078 -34.312 -8.227 1 53.38 154 GLU A N 1
ATOM 1236 C CA . GLU A 1 154 ? -28.672 -35.344 -7.383 1 53.38 154 GLU A CA 1
ATOM 1237 C C . GLU A 1 154 ? -30.016 -34.906 -6.84 1 53.38 154 GLU A C 1
ATOM 1239 O O . GLU A 1 154 ? -30.891 -35.75 -6.551 1 53.38 154 GLU A O 1
ATOM 1244 N N . LEU A 1 155 ? -30.234 -33.594 -6.703 1 52.56 155 LEU A N 1
ATOM 1245 C CA . LEU A 1 155 ? -31.516 -33.156 -6.191 1 52.56 155 LEU A CA 1
ATOM 1246 C C . LEU A 1 155 ? -32.594 -33.188 -7.289 1 52.56 155 LEU A C 1
ATOM 1248 O O . LEU A 1 155 ? -33.75 -33.406 -7.004 1 52.56 155 LEU A O 1
ATOM 1252 N N . THR A 1 156 ? -32.219 -32.875 -8.469 1 54.91 156 THR A N 1
ATOM 1253 C CA . THR A 1 156 ? -33.188 -32.938 -9.555 1 54.91 156 THR A CA 1
ATOM 1254 C C . THR A 1 156 ? -33.469 -34.375 -9.945 1 54.91 156 THR A C 1
ATOM 1256 O O . THR A 1 156 ? -34.438 -34.688 -10.609 1 54.91 156 THR A O 1
ATOM 1259 N N . ASN A 1 157 ? -32.469 -35.219 -9.758 1 56.44 157 ASN A N 1
ATOM 1260 C CA . ASN A 1 157 ? -32.688 -36.625 -10.109 1 56.44 157 ASN A CA 1
ATOM 1261 C C . ASN A 1 157 ? -33.406 -37.344 -9 1 56.44 157 ASN A C 1
ATOM 1263 O O . ASN A 1 157 ? -33.656 -38.562 -9.109 1 56.44 157 ASN A O 1
ATOM 1267 N N . GLN A 1 158 ? -33.625 -36.656 -7.742 1 43.66 158 GLN A N 1
ATOM 1268 C CA . GLN A 1 158 ? -34.562 -37.312 -6.836 1 43.66 158 GLN A CA 1
ATOM 1269 C C . GLN A 1 158 ? -35.969 -36.812 -7.023 1 43.66 158 GLN A C 1
ATOM 1271 O O . GLN A 1 158 ? -36.188 -35.625 -7.266 1 43.66 158 GLN A O 1
ATOM 1276 N N . MET B 1 1 ? 22.031 14.734 1.921 1 56.75 1 MET B N 1
ATOM 1277 C CA . MET B 1 1 ? 22.438 13.766 2.934 1 56.75 1 MET B CA 1
ATOM 1278 C C . MET B 1 1 ? 22.516 14.414 4.312 1 56.75 1 MET B C 1
ATOM 1280 O O . MET B 1 1 ? 22.172 13.789 5.316 1 56.75 1 MET B O 1
ATOM 1284 N N . LYS B 1 2 ? 22.766 15.609 4.363 1 71.62 2 LYS B N 1
ATOM 1285 C CA . LYS B 1 2 ? 22.844 16.281 5.656 1 71.62 2 LYS B CA 1
ATOM 1286 C C . LYS B 1 2 ? 21.484 16.328 6.336 1 71.62 2 LYS B C 1
ATOM 1288 O O . LYS B 1 2 ? 21.391 16.203 7.555 1 71.62 2 LYS B O 1
ATOM 1293 N N . HIS B 1 3 ? 20.547 16.266 5.66 1 85.69 3 HIS B N 1
ATOM 1294 C CA . HIS B 1 3 ? 19.203 16.359 6.215 1 85.69 3 HIS B CA 1
ATOM 1295 C C . HIS B 1 3 ? 18.719 15.016 6.738 1 85.69 3 HIS B C 1
ATOM 1297 O O . HIS B 1 3 ? 17.781 14.953 7.535 1 85.69 3 HIS B O 1
ATOM 1303 N N . LEU B 1 4 ? 19.359 13.961 6.34 1 83.06 4 LEU B N 1
ATOM 1304 C CA . LEU B 1 4 ? 18.969 12.617 6.773 1 83.06 4 LEU B CA 1
ATOM 1305 C C . LEU B 1 4 ? 19.219 12.445 8.266 1 83.06 4 LEU B C 1
ATOM 1307 O O . LEU B 1 4 ? 18.422 11.805 8.953 1 83.06 4 LEU B O 1
ATOM 1311 N N . ARG B 1 5 ? 20.234 13.047 8.727 1 85.31 5 ARG B N 1
ATOM 1312 C CA . ARG B 1 5 ? 20.594 12.93 10.133 1 85.31 5 ARG B CA 1
ATOM 1313 C C . ARG B 1 5 ? 19.609 13.703 11.016 1 85.31 5 ARG B C 1
ATOM 1315 O O . ARG B 1 5 ? 19.562 13.492 12.227 1 85.31 5 ARG B O 1
ATOM 1322 N N . HIS B 1 6 ? 18.844 14.562 10.445 1 89.31 6 HIS B N 1
ATOM 1323 C CA . HIS B 1 6 ? 17.875 15.367 11.188 1 89.31 6 HIS B CA 1
ATOM 1324 C C . HIS B 1 6 ? 16.5 14.695 11.211 1 89.31 6 HIS B C 1
ATOM 1326 O O . HIS B 1 6 ? 15.555 15.227 11.789 1 89.31 6 HIS B O 1
ATOM 1332 N N . SER B 1 7 ? 16.453 13.5 10.648 1 93.44 7 SER B N 1
ATOM 1333 C CA . SER B 1 7 ? 15.203 12.75 10.648 1 93.44 7 SER B CA 1
ATOM 1334 C C . SER B 1 7 ? 14.844 12.297 12.062 1 93.44 7 SER B C 1
ATOM 1336 O O . SER B 1 7 ? 15.711 11.867 12.82 1 93.44 7 SER B O 1
ATOM 1338 N N . PRO B 1 8 ? 13.57 12.469 12.414 1 96.19 8 PRO B N 1
ATOM 1339 C CA . PRO B 1 8 ? 13.156 11.883 13.695 1 96.19 8 PRO B CA 1
ATOM 1340 C C . PRO B 1 8 ? 13.555 10.414 13.82 1 96.19 8 PRO B C 1
ATOM 1342 O O . PRO B 1 8 ? 13.438 9.648 12.859 1 96.19 8 PRO B O 1
ATOM 1345 N N . LYS B 1 9 ? 13.977 10.039 14.984 1 96.94 9 LYS B N 1
ATOM 1346 C CA . LYS B 1 9 ? 14.539 8.719 15.219 1 96.94 9 LYS B CA 1
ATOM 1347 C C . LYS B 1 9 ? 13.562 7.617 14.82 1 96.94 9 LYS B C 1
ATOM 1349 O O . LYS B 1 9 ? 13.922 6.68 14.109 1 96.94 9 LYS B O 1
ATOM 1354 N N . PRO B 1 10 ? 12.242 7.613 15.227 1 97.81 10 PRO B N 1
ATOM 1355 C CA . PRO B 1 10 ? 11.32 6.547 14.828 1 97.81 10 PRO B CA 1
ATOM 1356 C C . PRO B 1 10 ? 11.156 6.449 13.312 1 97.81 10 PRO B C 1
ATOM 1358 O O . PRO B 1 10 ? 11.039 5.348 12.766 1 97.81 10 PRO B O 1
ATOM 1361 N N . ALA B 1 11 ? 11.148 7.543 12.672 1 97.94 11 ALA B N 1
ATOM 1362 C CA . ALA B 1 11 ? 11 7.555 11.219 1 97.94 11 ALA B CA 1
ATOM 1363 C C . ALA B 1 11 ? 12.227 6.949 10.539 1 97.94 11 ALA B C 1
ATOM 1365 O O . ALA B 1 11 ? 12.102 6.156 9.609 1 97.94 11 ALA B O 1
ATOM 1366 N N . LEU B 1 12 ? 13.359 7.395 11.039 1 97.5 12 LEU B N 1
ATOM 1367 C CA . LEU B 1 12 ? 14.617 6.906 10.484 1 97.5 12 LEU B CA 1
ATOM 1368 C C . LEU B 1 12 ? 14.75 5.402 10.68 1 97.5 12 LEU B C 1
ATOM 1370 O O . LEU B 1 12 ? 15.086 4.676 9.742 1 97.5 12 LEU B O 1
ATOM 1374 N N . LEU B 1 13 ? 14.469 4.906 11.812 1 98 13 LEU B N 1
ATOM 1375 C CA . LEU B 1 13 ? 14.68 3.502 12.148 1 98 13 LEU B CA 1
ATOM 1376 C C . LEU B 1 13 ? 13.617 2.621 11.5 1 98 13 LEU B C 1
ATOM 1378 O O . LEU B 1 13 ? 13.93 1.574 10.93 1 98 13 LEU B O 1
ATOM 1382 N N . LEU B 1 14 ? 12.422 2.998 11.617 1 98 14 LEU B N 1
ATOM 1383 C CA . LEU B 1 14 ? 11.352 2.229 10.984 1 98 14 LEU B CA 1
ATOM 1384 C C . LEU B 1 14 ? 11.477 2.271 9.469 1 98 14 LEU B C 1
ATOM 1386 O O . LEU B 1 14 ? 11.297 1.252 8.797 1 98 14 LEU B O 1
ATOM 1390 N N . GLY B 1 15 ? 11.789 3.436 8.938 1 97.5 15 GLY B N 1
ATOM 1391 C CA . GLY B 1 15 ? 12.031 3.557 7.512 1 97.5 15 GLY B CA 1
ATOM 1392 C C . GLY B 1 15 ? 13.156 2.666 7.02 1 97.5 15 GLY B C 1
ATOM 1393 O O . GLY B 1 15 ? 12.984 1.919 6.055 1 97.5 15 GLY B O 1
ATOM 1394 N N . SER B 1 16 ? 14.234 2.736 7.684 1 97.69 16 SER B N 1
ATOM 1395 C CA . SER B 1 16 ? 15.391 1.942 7.293 1 97.69 16 SER B CA 1
ATOM 1396 C C . SER B 1 16 ? 15.117 0.449 7.43 1 97.69 16 SER B C 1
ATOM 1398 O O . SER B 1 16 ? 15.602 -0.354 6.633 1 97.69 16 SER B O 1
ATOM 1400 N N . SER B 1 17 ? 14.32 0.129 8.445 1 98.31 17 SER B N 1
ATOM 1401 C CA . SER B 1 17 ? 13.977 -1.275 8.633 1 98.31 17 SER B CA 1
ATOM 1402 C C . SER B 1 17 ? 13.133 -1.794 7.469 1 98.31 17 SER B C 1
ATOM 1404 O O . SER B 1 17 ? 13.078 -3.002 7.227 1 98.31 17 SER B O 1
ATOM 1406 N N . GLY B 1 18 ? 12.484 -0.916 6.812 1 98.12 18 GLY B N 1
ATOM 1407 C CA . GLY B 1 18 ? 11.695 -1.284 5.648 1 98.12 18 GLY B CA 1
ATOM 1408 C C . GLY B 1 18 ? 12.539 -1.825 4.508 1 98.12 18 GLY B C 1
ATOM 1409 O O . GLY B 1 18 ? 12.008 -2.461 3.59 1 98.12 18 GLY B O 1
ATOM 1410 N N . LEU B 1 19 ? 13.828 -1.607 4.559 1 98.69 19 LEU B N 1
ATOM 1411 C CA . LEU B 1 19 ? 14.719 -2.084 3.504 1 98.69 19 LEU B CA 1
ATOM 1412 C C . LEU B 1 19 ? 15.062 -3.555 3.709 1 98.69 19 LEU B C 1
ATOM 1414 O O . LEU B 1 19 ? 15.578 -4.207 2.799 1 98.69 19 LEU B O 1
ATOM 1418 N N . ILE B 1 20 ? 14.742 -4.074 4.84 1 98.69 20 ILE B N 1
ATOM 1419 C CA . ILE B 1 20 ? 15.156 -5.434 5.18 1 98.69 20 ILE B CA 1
ATOM 1420 C C . ILE B 1 20 ? 14.539 -6.426 4.199 1 98.69 20 ILE B C 1
ATOM 1422 O O . ILE B 1 20 ? 15.25 -7.211 3.57 1 98.69 20 ILE B O 1
ATOM 1426 N N . PRO B 1 21 ? 13.25 -6.406 3.977 1 98.75 21 PRO B N 1
ATOM 1427 C CA . PRO B 1 21 ? 12.672 -7.348 3.014 1 98.75 21 PRO B CA 1
ATOM 1428 C C . PRO B 1 21 ? 13.188 -7.129 1.593 1 98.75 21 PRO B C 1
ATOM 1430 O O . PRO B 1 21 ? 13.328 -8.086 0.83 1 98.75 21 PRO B O 1
ATOM 1433 N N . PHE B 1 22 ? 13.469 -5.906 1.28 1 98.88 22 PHE B N 1
ATOM 1434 C CA . PHE B 1 22 ? 13.992 -5.609 -0.047 1 98.88 22 PHE B CA 1
ATOM 1435 C C . PHE B 1 22 ? 15.367 -6.25 -0.24 1 98.88 22 PHE B C 1
ATOM 1437 O O . PHE B 1 22 ? 15.586 -6.965 -1.22 1 98.88 22 PHE B O 1
ATOM 1444 N N . ILE B 1 23 ? 16.25 -6.066 0.624 1 98.75 23 ILE B N 1
ATOM 1445 C CA . ILE B 1 23 ? 17.656 -6.465 0.479 1 98.75 23 ILE B CA 1
ATOM 1446 C C . ILE B 1 23 ? 17.781 -7.969 0.719 1 98.75 23 ILE B C 1
ATOM 1448 O O . ILE B 1 23 ? 18.594 -8.633 0.08 1 98.75 23 ILE B O 1
ATOM 1452 N N . SER B 1 24 ? 16.953 -8.508 1.581 1 98.69 24 SER B N 1
ATOM 1453 C CA . SER B 1 24 ? 17.047 -9.922 1.928 1 98.69 24 SER B CA 1
ATOM 1454 C C . SER B 1 24 ? 16.781 -10.812 0.717 1 98.69 24 SER B C 1
ATOM 1456 O O . SER B 1 24 ? 17.359 -11.883 0.58 1 98.69 24 SER B O 1
ATOM 1458 N N . ALA B 1 25 ? 15.961 -10.398 -0.171 1 98.44 25 ALA B N 1
ATOM 1459 C CA . ALA B 1 25 ? 15.539 -11.227 -1.299 1 98.44 25 ALA B CA 1
ATOM 1460 C C . ALA B 1 25 ? 16.703 -11.5 -2.242 1 98.44 25 ALA B C 1
ATOM 1462 O O . ALA B 1 25 ? 17.109 -12.648 -2.426 1 98.44 25 ALA B O 1
ATOM 1463 N N . PRO B 1 26 ? 17.328 -10.516 -2.844 1 98.44 26 PRO B N 1
ATOM 1464 C CA . PRO B 1 26 ? 18.438 -10.812 -3.74 1 98.44 26 PRO B CA 1
ATOM 1465 C C . PRO B 1 26 ? 19.641 -11.422 -3.008 1 98.44 26 PRO B C 1
ATOM 1467 O O . PRO B 1 26 ? 20.375 -12.227 -3.582 1 98.44 26 PRO B O 1
ATOM 1470 N N . CYS B 1 27 ? 19.844 -10.992 -1.724 1 98.56 27 CYS B N 1
ATOM 1471 C CA . CYS B 1 27 ? 20.922 -11.609 -0.957 1 98.56 27 CYS B CA 1
ATOM 1472 C C . CYS B 1 27 ? 20.719 -13.117 -0.848 1 98.56 27 CYS B C 1
ATOM 1474 O O . CYS B 1 27 ? 21.656 -13.891 -1.034 1 98.56 27 CYS B O 1
ATOM 1476 N N . TYR B 1 28 ? 19.5 -13.516 -0.574 1 98.25 28 TYR B N 1
ATOM 1477 C CA . TYR B 1 28 ? 19.188 -14.938 -0.452 1 98.25 28 TYR B CA 1
ATOM 1478 C C . TYR B 1 28 ? 19.375 -15.648 -1.781 1 98.25 28 TYR B C 1
ATOM 1480 O O . TYR B 1 28 ? 19.906 -16.766 -1.821 1 98.25 28 TYR B O 1
ATOM 1488 N N . LEU B 1 29 ? 18.922 -15.031 -2.836 1 97.69 29 LEU B N 1
ATOM 1489 C CA . LEU B 1 29 ? 19.062 -15.641 -4.156 1 97.69 29 LEU B CA 1
ATOM 1490 C C . LEU B 1 29 ? 20.531 -15.82 -4.527 1 97.69 29 LEU B C 1
ATOM 1492 O O . LEU B 1 29 ? 20.922 -16.891 -5.012 1 97.69 29 LEU B O 1
ATOM 1496 N N . ILE B 1 30 ? 21.328 -14.844 -4.289 1 97.12 30 ILE B N 1
ATOM 1497 C CA . ILE B 1 30 ? 22.75 -14.867 -4.637 1 97.12 30 ILE B CA 1
ATOM 1498 C C . ILE B 1 30 ? 23.469 -15.891 -3.77 1 97.12 30 ILE B C 1
ATOM 1500 O O . ILE B 1 30 ? 24.266 -16.688 -4.273 1 97.12 30 ILE B O 1
ATOM 1504 N N . MET B 1 31 ? 23.156 -15.883 -2.518 1 97.56 31 MET B N 1
ATOM 1505 C CA . MET B 1 31 ? 23.828 -16.797 -1.589 1 97.56 31 MET B CA 1
ATOM 1506 C C . MET B 1 31 ? 23.469 -18.234 -1.902 1 97.56 31 MET B C 1
ATOM 1508 O O . MET B 1 31 ? 24.297 -19.141 -1.785 1 97.56 31 MET B O 1
ATOM 1512 N N . SER B 1 32 ? 22.234 -18.484 -2.303 1 95.75 32 SER B N 1
ATOM 1513 C CA . SER B 1 32 ? 21.781 -19.844 -2.621 1 95.75 32 SER B CA 1
ATOM 1514 C C . SER B 1 32 ? 22.203 -20.234 -4.035 1 95.75 32 SER B C 1
ATOM 1516 O O . SER B 1 32 ? 22.125 -21.406 -4.398 1 95.75 32 SER B O 1
ATOM 1518 N N . GLN B 1 33 ? 22.609 -19.359 -4.816 1 95.25 33 GLN B N 1
ATOM 1519 C CA . GLN B 1 33 ? 23 -19.547 -6.211 1 95.25 33 GLN B CA 1
ATOM 1520 C C . GLN B 1 33 ? 21.875 -20.203 -7.012 1 95.25 33 GLN B C 1
ATOM 1522 O O . GLN B 1 33 ? 22.125 -21.031 -7.895 1 95.25 33 GLN B O 1
ATOM 1527 N N . THR B 1 34 ? 20.719 -20.047 -6.582 1 94.88 34 THR B N 1
ATOM 1528 C CA . THR B 1 34 ? 19.516 -20.562 -7.23 1 94.88 34 THR B CA 1
ATOM 1529 C C . THR B 1 34 ? 18.422 -19.484 -7.27 1 94.88 34 THR B C 1
ATOM 1531 O O . THR B 1 34 ? 18.219 -18.766 -6.289 1 94.88 34 THR B O 1
ATOM 1534 N N . TYR B 1 35 ? 17.828 -19.375 -8.445 1 95.56 35 TYR B N 1
ATOM 1535 C CA . TYR B 1 35 ? 16.734 -18.422 -8.562 1 95.56 35 TYR B CA 1
ATOM 1536 C C . TYR B 1 35 ? 15.422 -19.031 -8.062 1 95.56 35 TYR B C 1
ATOM 1538 O O . TYR B 1 35 ? 14.93 -20.016 -8.633 1 95.56 35 TYR B O 1
ATOM 1546 N N . LEU B 1 36 ? 14.984 -18.578 -7.039 1 96.38 36 LEU B N 1
ATOM 1547 C CA . LEU B 1 36 ? 13.719 -19.016 -6.465 1 96.38 36 LEU B CA 1
ATOM 1548 C C . LEU B 1 36 ? 12.602 -18.016 -6.77 1 96.38 36 LEU B C 1
ATOM 1550 O O . LEU B 1 36 ? 12.555 -16.938 -6.176 1 96.38 36 LEU B O 1
ATOM 1554 N N . HIS B 1 37 ? 11.672 -18.391 -7.582 1 95.25 37 HIS B N 1
ATOM 1555 C CA . HIS B 1 37 ? 10.617 -17.5 -8.062 1 95.25 37 HIS B CA 1
ATOM 1556 C C . HIS B 1 37 ? 9.766 -16.984 -6.902 1 95.25 37 HIS B C 1
ATOM 1558 O O . HIS B 1 37 ? 9.336 -15.836 -6.914 1 95.25 37 HIS B O 1
ATOM 1564 N N . HIS B 1 38 ? 9.547 -17.812 -5.918 1 95.88 38 HIS B N 1
ATOM 1565 C CA . HIS B 1 38 ? 8.672 -17.422 -4.824 1 95.88 38 HIS B CA 1
ATOM 1566 C C . HIS B 1 38 ? 9.32 -16.344 -3.961 1 95.88 38 HIS B C 1
ATOM 1568 O O . HIS B 1 38 ? 8.633 -15.492 -3.389 1 95.88 38 HIS B O 1
ATOM 1574 N N . ILE B 1 39 ? 10.617 -16.344 -3.816 1 98.06 39 ILE B N 1
ATOM 1575 C CA . ILE B 1 39 ? 11.336 -15.32 -3.084 1 98.06 39 ILE B CA 1
ATOM 1576 C C . ILE B 1 39 ? 11.273 -14 -3.852 1 98.06 39 ILE B C 1
ATOM 1578 O O . ILE B 1 39 ? 11.016 -12.945 -3.268 1 98.06 39 ILE B O 1
ATOM 1582 N N . ALA B 1 40 ? 11.5 -14.078 -5.133 1 98 40 ALA B N 1
ATOM 1583 C CA . ALA B 1 40 ? 11.438 -12.898 -5.984 1 98 40 ALA B CA 1
ATOM 1584 C C . ALA B 1 40 ? 10.039 -12.297 -5.988 1 98 40 ALA B C 1
ATOM 1586 O O . ALA B 1 40 ? 9.875 -11.078 -5.918 1 98 40 ALA B O 1
ATOM 1587 N N . PHE B 1 41 ? 9.133 -13.156 -6.055 1 98 41 PHE B N 1
ATOM 1588 C CA . PHE B 1 41 ? 7.75 -12.688 -6.094 1 98 41 PHE B CA 1
ATOM 1589 C C . PHE B 1 41 ? 7.344 -12.094 -4.754 1 98 41 PHE B C 1
ATOM 1591 O O . PHE B 1 41 ? 6.57 -11.133 -4.703 1 98 41 PHE B O 1
ATOM 1598 N N . ALA B 1 42 ? 7.793 -12.672 -3.676 1 98.62 42 ALA B N 1
ATOM 1599 C CA . ALA B 1 42 ? 7.555 -12.094 -2.355 1 98.62 42 ALA B CA 1
ATOM 1600 C C . ALA B 1 42 ? 8.117 -10.672 -2.27 1 98.62 42 ALA B C 1
ATOM 1602 O O . ALA B 1 42 ? 7.496 -9.789 -1.677 1 98.62 42 ALA B O 1
ATOM 1603 N N . GLN B 1 43 ? 9.289 -10.5 -2.807 1 98.88 43 GLN B N 1
ATOM 1604 C CA . GLN B 1 43 ? 9.875 -9.164 -2.848 1 98.88 43 GLN B CA 1
ATOM 1605 C C . GLN B 1 43 ? 9.016 -8.211 -3.678 1 98.88 43 GLN B C 1
ATOM 1607 O O . GLN B 1 43 ? 8.836 -7.047 -3.305 1 98.88 43 GLN B O 1
ATOM 1612 N N . LEU B 1 44 ? 8.578 -8.695 -4.777 1 98.81 44 LEU B N 1
ATOM 1613 C CA . LEU B 1 44 ? 7.723 -7.898 -5.648 1 98.81 44 LEU B CA 1
ATOM 1614 C C . LEU B 1 44 ? 6.457 -7.465 -4.914 1 98.81 44 LEU B C 1
ATOM 1616 O O . LEU B 1 44 ? 6.055 -6.305 -5 1 98.81 44 LEU B O 1
ATOM 1620 N N . MET B 1 45 ? 5.84 -8.344 -4.18 1 98.88 45 MET B N 1
ATOM 1621 C CA . MET B 1 45 ? 4.645 -8.039 -3.395 1 98.88 45 MET B CA 1
ATOM 1622 C C . MET B 1 45 ? 4.949 -6.996 -2.328 1 98.88 45 MET B C 1
ATOM 1624 O O . MET B 1 45 ? 4.137 -6.102 -2.08 1 98.88 45 MET B O 1
ATOM 1628 N N . TYR B 1 46 ? 6.102 -7.137 -1.764 1 98.94 46 TYR B N 1
ATOM 1629 C CA . TYR B 1 46 ? 6.504 -6.141 -0.78 1 98.94 46 TYR B CA 1
ATOM 1630 C C . TYR B 1 46 ? 6.684 -4.773 -1.431 1 98.94 46 TYR B C 1
ATOM 1632 O O . TYR B 1 46 ? 6.238 -3.758 -0.889 1 98.94 46 TYR B O 1
ATOM 1640 N N . GLY B 1 47 ? 7.344 -4.773 -2.549 1 98.94 47 GLY B N 1
ATOM 1641 C CA . GLY B 1 47 ? 7.48 -3.535 -3.301 1 98.94 47 GLY B CA 1
ATOM 1642 C C . GLY B 1 47 ? 6.152 -2.871 -3.605 1 98.94 47 GLY B C 1
ATOM 1643 O O . GLY B 1 47 ? 6.031 -1.646 -3.533 1 98.94 47 GLY B O 1
ATOM 1644 N N . ALA B 1 48 ? 5.184 -3.674 -3.92 1 98.94 48 ALA B N 1
ATOM 1645 C CA . ALA B 1 48 ? 3.854 -3.15 -4.219 1 98.94 48 ALA B CA 1
ATOM 1646 C C . ALA B 1 48 ? 3.23 -2.504 -2.984 1 98.94 48 ALA B C 1
ATOM 1648 O O . ALA B 1 48 ? 2.613 -1.44 -3.078 1 98.94 48 ALA B O 1
ATOM 1649 N N . THR B 1 49 ? 3.398 -3.133 -1.816 1 98.88 49 THR B N 1
ATOM 1650 C CA . THR B 1 49 ? 2.842 -2.557 -0.597 1 98.88 49 THR B CA 1
ATOM 1651 C C . THR B 1 49 ? 3.541 -1.246 -0.249 1 98.88 49 THR B C 1
ATOM 1653 O O . THR B 1 49 ? 2.898 -0.297 0.208 1 98.88 49 THR B O 1
ATOM 1656 N N . ILE B 1 50 ? 4.797 -1.185 -0.496 1 98.94 50 ILE B N 1
ATOM 1657 C CA . ILE B 1 50 ? 5.547 0.031 -0.191 1 98.94 50 ILE B CA 1
ATOM 1658 C C . ILE B 1 50 ? 5.145 1.141 -1.16 1 98.94 50 ILE B C 1
ATOM 1660 O O . ILE B 1 50 ? 4.938 2.285 -0.751 1 98.94 50 ILE B O 1
ATOM 1664 N N . LEU B 1 51 ? 5.086 0.807 -2.432 1 98.88 51 LEU B N 1
ATOM 1665 C CA . LEU B 1 51 ? 4.66 1.801 -3.412 1 98.88 51 LEU B CA 1
ATOM 1666 C C . LEU B 1 51 ? 3.279 2.352 -3.064 1 98.88 51 LEU B C 1
ATOM 1668 O O . LEU B 1 51 ? 3.045 3.559 -3.166 1 98.88 51 LEU B O 1
ATOM 1672 N N . SER B 1 52 ? 2.361 1.498 -2.668 1 98.94 52 SER B N 1
ATOM 1673 C CA . SER B 1 52 ? 1.025 1.919 -2.258 1 98.94 52 SER B CA 1
ATOM 1674 C C . SER B 1 52 ? 1.082 2.805 -1.017 1 98.94 52 SER B C 1
ATOM 1676 O O . SER B 1 52 ? 0.396 3.826 -0.944 1 98.94 52 SER B O 1
ATOM 1678 N N . PHE B 1 53 ? 1.904 2.426 -0.086 1 98.94 53 PHE B N 1
ATOM 1679 C CA . PHE B 1 53 ? 2.131 3.182 1.141 1 98.94 53 PHE B CA 1
ATOM 1680 C C . PHE B 1 53 ? 2.525 4.621 0.826 1 98.94 53 PHE B C 1
ATOM 1682 O O . PHE B 1 53 ? 2.029 5.555 1.454 1 98.94 53 PHE B O 1
ATOM 1689 N N . LEU B 1 54 ? 3.344 4.758 -0.13 1 98.5 54 LEU B N 1
ATOM 1690 C CA . LEU B 1 54 ? 3.859 6.078 -0.483 1 98.5 54 LEU B CA 1
ATOM 1691 C C . LEU B 1 54 ? 2.754 6.957 -1.054 1 98.5 54 LEU B C 1
ATOM 1693 O O . LEU B 1 54 ? 2.76 8.172 -0.854 1 98.5 54 LEU B O 1
ATOM 1697 N N . GLY B 1 55 ? 1.821 6.379 -1.813 1 98.44 55 GLY B N 1
ATOM 1698 C CA . GLY B 1 55 ? 0.635 7.125 -2.197 1 98.44 55 GLY B CA 1
ATOM 1699 C C . GLY B 1 55 ? -0.172 7.617 -1.01 1 98.44 55 GLY B C 1
ATOM 1700 O O . GLY B 1 55 ? -0.64 8.758 -0.999 1 98.44 55 GLY B O 1
ATOM 1701 N N . GLY B 1 56 ? -0.286 6.742 -0.025 1 98.56 56 GLY B N 1
ATOM 1702 C CA . GLY B 1 56 ? -0.974 7.109 1.203 1 98.56 56 GLY B CA 1
ATOM 1703 C C . GLY B 1 56 ? -0.31 8.258 1.938 1 98.56 56 GLY B C 1
ATOM 1704 O O . GLY B 1 56 ? -0.99 9.102 2.523 1 98.56 56 GLY B O 1
ATOM 1705 N N . VAL B 1 57 ? 0.972 8.281 1.906 1 98.19 57 VAL B N 1
ATOM 1706 C CA . VAL B 1 57 ? 1.71 9.336 2.594 1 98.19 57 VAL B CA 1
ATOM 1707 C C . VAL B 1 57 ? 1.294 10.703 2.049 1 98.19 57 VAL B C 1
ATOM 1709 O O . VAL B 1 57 ? 1.069 11.641 2.816 1 98.19 57 VAL B O 1
ATOM 1712 N N . ARG B 1 58 ? 1.175 10.789 0.741 1 97.69 58 ARG B N 1
ATOM 1713 C CA . ARG B 1 58 ? 0.758 12.055 0.16 1 97.69 58 ARG B CA 1
ATOM 1714 C C . ARG B 1 58 ? -0.674 12.398 0.558 1 97.69 58 ARG B C 1
ATOM 1716 O O . ARG B 1 58 ? -0.977 13.547 0.881 1 97.69 58 ARG B O 1
ATOM 1723 N N . TRP B 1 59 ? -1.495 11.438 0.474 1 98.12 59 TRP B N 1
ATOM 1724 C CA . TRP B 1 59 ? -2.879 11.641 0.885 1 98.12 59 TRP B CA 1
ATOM 1725 C C . TRP B 1 59 ? -2.951 12.156 2.32 1 98.12 59 TRP B C 1
ATOM 1727 O O . TRP B 1 59 ? -3.664 13.117 2.609 1 98.12 59 TRP B O 1
ATOM 1737 N N . GLY B 1 60 ? -2.273 11.516 3.215 1 97.44 60 GLY B N 1
ATOM 1738 C CA . GLY B 1 60 ? -2.262 11.914 4.613 1 97.44 60 GLY B CA 1
ATOM 1739 C C . GLY B 1 60 ? -1.696 13.305 4.84 1 97.44 60 GLY B C 1
ATOM 1740 O O . GLY B 1 60 ? -2.178 14.039 5.699 1 97.44 60 GLY B O 1
ATOM 1741 N N . TYR B 1 61 ? -0.71 13.617 4.07 1 97.25 61 TYR B N 1
ATOM 1742 C CA . TYR B 1 61 ? -0.059 14.914 4.18 1 97.25 61 TYR B CA 1
ATOM 1743 C C . TYR B 1 61 ? -1.039 16.047 3.877 1 97.25 61 TYR B C 1
ATOM 1745 O O . TYR B 1 61 ? -0.988 17.109 4.508 1 97.25 61 TYR B O 1
ATOM 1753 N N . VAL B 1 62 ? -1.967 15.82 2.963 1 97.06 62 VAL B N 1
ATOM 1754 C CA . VAL B 1 62 ? -2.758 16.953 2.494 1 97.06 62 VAL B CA 1
ATOM 1755 C C . VAL B 1 62 ? -4.105 16.969 3.213 1 97.06 62 VAL B C 1
ATOM 1757 O O . VAL B 1 62 ? -4.852 17.953 3.117 1 97.06 62 VAL B O 1
ATOM 1760 N N . ILE B 1 63 ? -4.426 15.992 4.012 1 95.44 63 ILE B N 1
ATOM 1761 C CA . ILE B 1 63 ? -5.789 15.766 4.473 1 95.44 63 ILE B CA 1
ATOM 1762 C C . ILE B 1 63 ? -6.219 16.906 5.391 1 95.44 63 ILE B C 1
ATOM 1764 O O . ILE B 1 63 ? -7.414 17.188 5.52 1 95.44 63 ILE B O 1
ATOM 1768 N N . THR B 1 64 ? -5.285 17.609 6.023 1 93.31 64 THR B N 1
ATOM 1769 C CA . THR B 1 64 ? -5.656 18.703 6.918 1 93.31 64 THR B CA 1
ATOM 1770 C C . THR B 1 64 ? -5.312 20.047 6.293 1 93.31 64 THR B C 1
ATOM 1772 O O . THR B 1 64 ? -5.375 21.078 6.961 1 93.31 64 THR B O 1
ATOM 1775 N N . LYS B 1 65 ? -4.918 20.047 5.035 1 94.5 65 LYS B N 1
ATOM 1776 C CA . LYS B 1 65 ? -4.559 21.25 4.312 1 94.5 65 LYS B CA 1
ATOM 1777 C C . LYS B 1 65 ? -5.562 21.547 3.201 1 94.5 65 LYS B C 1
ATOM 1779 O O . LYS B 1 65 ? -5.363 21.156 2.053 1 94.5 65 LYS B O 1
ATOM 1784 N N . ASP B 1 66 ? -6.512 22.375 3.525 1 94.25 66 ASP B N 1
ATOM 1785 C CA . ASP B 1 66 ? -7.656 22.609 2.654 1 94.25 66 ASP B CA 1
ATOM 1786 C C . ASP B 1 66 ? -7.203 23.031 1.254 1 94.25 66 ASP B C 1
ATOM 1788 O O . ASP B 1 66 ? -7.762 22.562 0.256 1 94.25 66 ASP B O 1
ATOM 1792 N N . GLU B 1 67 ? -6.254 23.844 1.13 1 94.81 67 GLU B N 1
ATOM 1793 C CA . GLU B 1 67 ? -5.777 24.344 -0.15 1 94.81 67 GLU B CA 1
ATOM 1794 C C . GLU B 1 67 ? -5.152 23.25 -0.993 1 94.81 67 GLU B C 1
ATOM 1796 O O . GLU B 1 67 ? -5.031 23.375 -2.213 1 94.81 67 GLU B O 1
ATOM 1801 N N . LEU B 1 68 ? -4.84 22.141 -0.307 1 95.94 68 LEU B N 1
ATOM 1802 C CA . LEU B 1 68 ? -4.133 21.078 -1.003 1 95.94 68 LEU B CA 1
ATOM 1803 C C . LEU B 1 68 ? -5.074 19.906 -1.311 1 95.94 68 LEU B C 1
ATOM 1805 O O . LEU B 1 68 ? -4.68 18.953 -1.978 1 95.94 68 LEU B O 1
ATOM 1809 N N . LEU B 1 69 ? -6.293 20.047 -0.848 1 96.94 69 LEU B N 1
ATOM 1810 C CA . LEU B 1 69 ? -7.285 19.016 -1.137 1 96.94 69 LEU B CA 1
ATOM 1811 C C . LEU B 1 69 ? -7.895 19.219 -2.521 1 96.94 69 LEU B C 1
ATOM 1813 O O . LEU B 1 69 ? -9.094 19.453 -2.646 1 96.94 69 LEU B O 1
ATOM 1817 N N . ASN B 1 70 ? -7.047 19.047 -3.494 1 97.25 70 ASN B N 1
ATOM 1818 C CA . ASN B 1 70 ? -7.465 19.266 -4.875 1 97.25 70 ASN B CA 1
ATOM 1819 C C . ASN B 1 70 ? -7.211 18.031 -5.734 1 97.25 70 ASN B C 1
ATOM 1821 O O . ASN B 1 70 ? -6.691 17.016 -5.246 1 97.25 70 ASN B O 1
ATOM 1825 N N . TRP B 1 71 ? -7.582 18.078 -7 1 98 71 TRP B N 1
ATOM 1826 C CA . TRP B 1 71 ? -7.539 16.938 -7.906 1 98 71 TRP B CA 1
ATOM 1827 C C . TRP B 1 71 ? -6.102 16.516 -8.172 1 98 71 TRP B C 1
ATOM 1829 O O . TRP B 1 71 ? -5.824 15.32 -8.344 1 98 71 TRP B O 1
ATOM 1839 N N . PHE B 1 72 ? -5.254 17.422 -8.219 1 96.81 72 PHE B N 1
ATOM 1840 C CA . PHE B 1 72 ? -3.867 17.109 -8.531 1 96.81 72 PHE B CA 1
ATOM 1841 C C . PHE B 1 72 ? -3.23 16.297 -7.402 1 96.81 72 PHE B C 1
ATOM 1843 O O . PHE B 1 72 ? -2.705 15.211 -7.633 1 96.81 72 PHE B O 1
ATOM 1850 N N . ASN B 1 73 ? -3.32 16.797 -6.184 1 97.06 73 ASN B N 1
ATOM 1851 C CA . ASN B 1 73 ? -2.68 16.141 -5.051 1 97.06 73 ASN B CA 1
ATOM 1852 C C . ASN B 1 73 ? -3.34 14.797 -4.73 1 97.06 73 ASN B C 1
ATOM 1854 O O . ASN B 1 73 ? -2.652 13.805 -4.477 1 97.06 73 ASN B O 1
ATOM 1858 N N . LEU B 1 74 ? -4.613 14.758 -4.754 1 98.19 74 LEU B N 1
ATOM 1859 C CA . LEU B 1 74 ? -5.312 13.516 -4.434 1 98.19 74 LEU B CA 1
ATOM 1860 C C . LEU B 1 74 ? -5.211 12.523 -5.586 1 98.19 74 LEU B C 1
ATOM 1862 O O . LEU B 1 74 ? -5.145 11.312 -5.363 1 98.19 74 LEU B O 1
ATOM 1866 N N . GLY B 1 75 ? -5.184 13.047 -6.805 1 98.06 75 GLY B N 1
ATOM 1867 C CA . GLY B 1 75 ? -4.91 12.18 -7.941 1 98.06 75 GLY B CA 1
ATOM 1868 C C . GLY B 1 75 ? -3.533 11.539 -7.887 1 98.06 75 GLY B C 1
ATOM 1869 O O . GLY B 1 75 ? -3.387 10.344 -8.156 1 98.06 75 GLY B O 1
ATOM 1870 N N . TYR B 1 76 ? -2.568 12.336 -7.559 1 96.94 76 TYR B N 1
ATOM 1871 C CA . TYR B 1 76 ? -1.219 11.812 -7.367 1 96.94 76 TYR B CA 1
ATOM 1872 C C . TYR B 1 76 ? -1.195 10.75 -6.277 1 96.94 76 TYR B C 1
ATOM 1874 O O . TYR B 1 76 ? -0.497 9.742 -6.406 1 96.94 76 TYR B O 1
ATOM 1882 N N . SER B 1 77 ? -1.962 10.914 -5.27 1 98.25 77 SER B N 1
ATOM 1883 C CA . SER B 1 77 ? -1.971 10.023 -4.113 1 98.25 77 SER B CA 1
ATOM 1884 C C . SER B 1 77 ? -2.498 8.641 -4.484 1 98.25 77 SER B C 1
ATOM 1886 O O . SER B 1 77 ? -2.018 7.629 -3.971 1 98.25 77 SER B O 1
ATOM 1888 N N . VAL B 1 78 ? -3.482 8.609 -5.375 1 98.62 78 VAL B N 1
ATOM 1889 C CA . VAL B 1 78 ? -4.137 7.336 -5.633 1 98.62 78 VAL B CA 1
ATOM 1890 C C . VAL B 1 78 ? -3.457 6.629 -6.805 1 98.62 78 VAL B C 1
ATOM 1892 O O . VAL B 1 78 ? -3.734 5.461 -7.078 1 98.62 78 VAL B O 1
ATOM 1895 N N . THR B 1 79 ? -2.512 7.234 -7.445 1 98.62 79 THR B N 1
ATOM 1896 C CA . THR B 1 79 ? -1.854 6.676 -8.625 1 98.62 79 THR B CA 1
ATOM 1897 C C . THR B 1 79 ? -0.897 5.555 -8.227 1 98.62 79 THR B C 1
ATOM 1899 O O . THR B 1 79 ? -0.944 4.461 -8.789 1 98.62 79 THR B O 1
ATOM 1902 N N . PRO B 1 80 ? -0.138 5.719 -7.168 1 98.75 80 PRO B N 1
ATOM 1903 C CA . PRO B 1 80 ? 0.828 4.676 -6.82 1 98.75 80 PRO B CA 1
ATOM 1904 C C . PRO B 1 80 ? 0.159 3.361 -6.426 1 98.75 80 PRO B C 1
ATOM 1906 O O . PRO B 1 80 ? 0.567 2.293 -6.891 1 98.75 80 PRO B O 1
ATOM 1909 N N . PRO B 1 81 ? -0.912 3.377 -5.625 1 98.88 81 PRO B N 1
ATOM 1910 C CA . PRO B 1 81 ? -1.535 2.09 -5.309 1 98.88 81 PRO B CA 1
ATOM 1911 C C . PRO B 1 81 ? -2.152 1.416 -6.535 1 98.88 81 PRO B C 1
ATOM 1913 O O . PRO B 1 81 ? -2.18 0.185 -6.617 1 98.88 81 PRO B O 1
ATOM 1916 N N . LEU B 1 82 ? -2.58 2.191 -7.477 1 98.88 82 LEU B N 1
ATOM 1917 C CA . LEU B 1 82 ? -3.121 1.609 -8.695 1 98.88 82 LEU B CA 1
ATOM 1918 C C . LEU B 1 82 ? -2.012 0.98 -9.539 1 98.88 82 LEU B C 1
ATOM 1920 O O . LEU B 1 82 ? -2.184 -0.114 -10.078 1 98.88 82 LEU B O 1
ATOM 1924 N N . ILE B 1 83 ? -0.935 1.658 -9.609 1 98.81 83 ILE B N 1
ATOM 1925 C CA . ILE B 1 83 ? 0.217 1.117 -10.32 1 98.81 83 ILE B CA 1
ATOM 1926 C C . ILE B 1 83 ? 0.695 -0.16 -9.633 1 98.81 83 ILE B C 1
ATOM 1928 O O . ILE B 1 83 ? 1.014 -1.147 -10.297 1 98.81 83 ILE B O 1
ATOM 1932 N N . ALA B 1 84 ? 0.773 -0.163 -8.344 1 98.94 84 ALA B N 1
ATOM 1933 C CA . ALA B 1 84 ? 1.179 -1.336 -7.57 1 98.94 84 ALA B CA 1
ATOM 1934 C C . ALA B 1 84 ? 0.262 -2.523 -7.855 1 98.94 84 ALA B C 1
ATOM 1936 O O . ALA B 1 84 ? 0.734 -3.629 -8.125 1 98.94 84 ALA B O 1
ATOM 1937 N N . TRP B 1 85 ? -0.987 -2.217 -7.816 1 98.88 85 TRP B N 1
ATOM 1938 C CA . TRP B 1 85 ? -1.986 -3.252 -8.062 1 98.88 85 TRP B CA 1
ATOM 1939 C C . TRP B 1 85 ? -1.854 -3.816 -9.469 1 98.88 85 TRP B C 1
ATOM 1941 O O . TRP B 1 85 ? -1.758 -5.031 -9.648 1 98.88 85 TRP B O 1
ATOM 1951 N N . ILE B 1 86 ? -1.798 -2.99 -10.484 1 98.31 86 ILE B N 1
ATOM 1952 C CA . ILE B 1 86 ? -1.692 -3.398 -11.883 1 98.31 86 ILE B CA 1
ATOM 1953 C C . ILE B 1 86 ? -0.382 -4.148 -12.102 1 98.31 86 ILE B C 1
ATOM 1955 O O . ILE B 1 86 ? -0.345 -5.148 -12.828 1 98.31 86 ILE B O 1
ATOM 1959 N N . GLY B 1 87 ? 0.655 -3.68 -11.508 1 98.62 87 GLY B N 1
ATOM 1960 C CA . GLY B 1 87 ? 1.938 -4.355 -11.617 1 98.62 87 GLY B CA 1
ATOM 1961 C C . GLY B 1 87 ? 1.9 -5.789 -11.117 1 98.62 87 GLY B C 1
ATOM 1962 O O . GLY B 1 87 ? 2.541 -6.668 -11.695 1 98.62 87 GLY B O 1
ATOM 1963 N N . LEU B 1 88 ? 1.169 -6.027 -10.07 1 98.56 88 LEU B N 1
ATOM 1964 C CA . LEU B 1 88 ? 1.074 -7.367 -9.492 1 98.56 88 LEU B CA 1
ATOM 1965 C C . LEU B 1 88 ? 0.291 -8.297 -10.414 1 98.56 88 LEU B C 1
ATOM 1967 O O . LEU B 1 88 ? 0.441 -9.516 -10.344 1 98.56 88 LEU B O 1
ATOM 1971 N N . LEU B 1 89 ? -0.563 -7.703 -11.234 1 98.06 89 LEU B N 1
ATOM 1972 C CA . LEU B 1 89 ? -1.418 -8.508 -12.102 1 98.06 89 LEU B CA 1
ATOM 1973 C C . LEU B 1 89 ? -0.676 -8.906 -13.375 1 98.06 89 LEU B C 1
ATOM 1975 O O . LEU B 1 89 ? -1.082 -9.844 -14.062 1 98.06 89 LEU B O 1
ATOM 1979 N N . PHE B 1 90 ? 0.392 -8.25 -13.742 1 97.75 90 PHE B N 1
ATOM 1980 C CA . PHE B 1 90 ? 1.163 -8.523 -14.945 1 97.75 90 PHE B CA 1
ATOM 1981 C C . PHE B 1 90 ? 2.143 -9.672 -14.719 1 97.75 90 PHE B C 1
ATOM 1983 O O . PHE B 1 90 ? 2.453 -10.008 -13.57 1 97.75 90 PHE B O 1
ATOM 1990 N N . PRO B 1 91 ? 2.598 -10.281 -15.867 1 97.25 91 PRO B N 1
ATOM 1991 C CA . PRO B 1 91 ? 3.68 -11.258 -15.719 1 97.25 91 PRO B CA 1
ATOM 1992 C C . PRO B 1 91 ? 4.891 -10.688 -14.984 1 97.25 91 PRO B C 1
ATOM 1994 O O . PRO B 1 91 ? 5.137 -9.484 -15.031 1 97.25 91 PRO B O 1
ATOM 1997 N N . PHE B 1 92 ? 5.637 -11.555 -14.359 1 95.12 92 PHE B N 1
ATOM 1998 C CA . PHE B 1 92 ? 6.652 -11.234 -13.359 1 95.12 92 PHE B CA 1
ATOM 1999 C C . PHE B 1 92 ? 7.629 -10.195 -13.906 1 95.12 92 PHE B C 1
ATOM 2001 O O . PHE B 1 92 ? 7.895 -9.18 -13.258 1 95.12 92 PHE B O 1
ATOM 2008 N N . PRO B 1 93 ? 8.273 -10.344 -15.133 1 95.94 93 PRO B N 1
ATOM 2009 C CA . PRO B 1 93 ? 9.242 -9.344 -15.602 1 95.94 93 PRO B CA 1
ATOM 2010 C C . PRO B 1 93 ? 8.625 -7.953 -15.734 1 95.94 93 PRO B C 1
ATOM 2012 O O . PRO B 1 93 ? 9.273 -6.957 -15.398 1 95.94 93 PRO B O 1
ATOM 2015 N N . ILE B 1 94 ? 7.414 -7.867 -16.219 1 98 94 ILE B N 1
ATOM 2016 C CA . ILE B 1 94 ? 6.723 -6.594 -16.359 1 98 94 ILE B CA 1
ATOM 2017 C C . ILE B 1 94 ? 6.383 -6.023 -14.992 1 98 94 ILE B C 1
ATOM 2019 O O . ILE B 1 94 ? 6.488 -4.816 -14.766 1 98 94 ILE B O 1
ATOM 2023 N N . GLY B 1 95 ? 5.906 -6.922 -14.117 1 98.44 95 GLY B N 1
ATOM 2024 C CA . GLY B 1 95 ? 5.645 -6.504 -12.75 1 98.44 95 GLY B CA 1
ATOM 2025 C C . GLY B 1 95 ? 6.859 -5.902 -12.062 1 98.44 95 GLY B C 1
ATOM 2026 O O . GLY B 1 95 ? 6.758 -4.875 -11.391 1 98.44 95 GLY B O 1
ATOM 2027 N N . MET B 1 96 ? 7.992 -6.512 -12.273 1 98.31 96 MET B N 1
ATOM 2028 C CA . MET B 1 96 ? 9.234 -6.035 -11.664 1 98.31 96 MET B CA 1
ATOM 2029 C C . MET B 1 96 ? 9.617 -4.664 -12.219 1 98.31 96 MET B C 1
ATOM 2031 O O . MET B 1 96 ? 9.945 -3.756 -11.461 1 98.31 96 MET B O 1
ATOM 2035 N N . ILE B 1 97 ? 9.523 -4.496 -13.484 1 98.5 97 ILE B N 1
ATOM 2036 C CA . ILE B 1 97 ? 9.852 -3.221 -14.109 1 98.5 97 ILE B CA 1
ATOM 2037 C C . ILE B 1 97 ? 8.875 -2.146 -13.641 1 98.5 97 ILE B C 1
ATOM 2039 O O . ILE B 1 97 ? 9.266 -1.005 -13.398 1 98.5 97 ILE B O 1
ATOM 2043 N N . THR B 1 98 ? 7.609 -2.525 -13.57 1 98.81 98 THR B N 1
ATOM 2044 C CA . THR B 1 98 ? 6.582 -1.609 -13.094 1 98.81 98 THR B CA 1
ATOM 2045 C C . THR B 1 98 ? 6.898 -1.133 -11.68 1 98.81 98 THR B C 1
ATOM 2047 O O . THR B 1 98 ? 6.789 0.058 -11.383 1 98.81 98 THR B O 1
ATOM 2050 N N . MET B 1 99 ? 7.32 -2.068 -10.836 1 98.81 99 MET B N 1
ATOM 2051 C CA . MET B 1 99 ? 7.617 -1.702 -9.453 1 98.81 99 MET B CA 1
ATOM 2052 C C . MET B 1 99 ? 8.883 -0.852 -9.383 1 98.81 99 MET B C 1
ATOM 2054 O O . MET B 1 99 ? 8.938 0.112 -8.617 1 98.81 99 MET B O 1
ATOM 2058 N N . ILE B 1 100 ? 9.883 -1.187 -10.109 1 98.81 100 ILE B N 1
ATOM 2059 C CA . ILE B 1 100 ? 11.117 -0.418 -10.156 1 98.81 100 ILE B CA 1
ATOM 2060 C C . ILE B 1 100 ? 10.828 1.008 -10.617 1 98.81 100 ILE B C 1
ATOM 2062 O O . ILE B 1 100 ? 11.219 1.973 -9.961 1 98.81 100 ILE B O 1
ATOM 2066 N N . SER B 1 101 ? 10.109 1.144 -11.695 1 98.75 101 SER B N 1
ATOM 2067 C CA . SER B 1 101 ? 9.781 2.461 -12.227 1 98.75 101 SER B CA 1
ATOM 2068 C C . SER B 1 101 ? 8.852 3.221 -11.289 1 98.75 101 SER B C 1
ATOM 2070 O O . SER B 1 101 ? 9.016 4.426 -11.086 1 98.75 101 SER B O 1
ATOM 2072 N N . GLY B 1 102 ? 7.891 2.484 -10.742 1 98.75 102 GLY B N 1
ATOM 2073 C CA . GLY B 1 102 ? 6.957 3.117 -9.828 1 98.75 102 GLY B CA 1
ATOM 2074 C C . GLY B 1 102 ? 7.633 3.725 -8.609 1 98.75 102 GLY B C 1
ATOM 2075 O O . GLY B 1 102 ? 7.352 4.867 -8.242 1 98.75 102 GLY B O 1
ATOM 2076 N N . LEU B 1 103 ? 8.531 3.012 -8.008 1 98.75 103 LEU B N 1
ATOM 2077 C CA . LEU B 1 103 ? 9.242 3.506 -6.836 1 98.75 103 LEU B CA 1
ATOM 2078 C C . LEU B 1 103 ? 10.172 4.656 -7.215 1 98.75 103 LEU B C 1
ATOM 2080 O O . LEU B 1 103 ? 10.266 5.648 -6.492 1 98.75 103 LEU B O 1
ATOM 2084 N N . ALA B 1 104 ? 10.828 4.543 -8.336 1 98.38 104 ALA B N 1
ATOM 2085 C CA . ALA B 1 104 ? 11.742 5.59 -8.789 1 98.38 104 ALA B CA 1
ATOM 2086 C C . ALA B 1 104 ? 10.984 6.875 -9.109 1 98.38 104 ALA B C 1
ATOM 2088 O O . ALA B 1 104 ? 11.398 7.965 -8.695 1 98.38 104 ALA B O 1
ATOM 2089 N N . LEU B 1 105 ? 9.914 6.742 -9.828 1 97.75 105 LEU B N 1
ATOM 2090 C CA . LEU B 1 105 ? 9.125 7.91 -10.203 1 97.75 105 LEU B CA 1
ATOM 2091 C C . LEU B 1 105 ? 8.492 8.562 -8.984 1 97.75 105 LEU B C 1
ATOM 2093 O O . LEU B 1 105 ? 8.43 9.789 -8.883 1 97.75 105 LEU B O 1
ATOM 2097 N N . SER B 1 106 ? 7.977 7.73 -8.078 1 96.94 106 SER B N 1
ATOM 2098 C CA . SER B 1 106 ? 7.395 8.289 -6.863 1 96.94 106 SER B CA 1
ATOM 2099 C C . SER B 1 106 ? 8.43 9.078 -6.062 1 96.94 106 SER B C 1
ATOM 2101 O O . SER B 1 106 ? 8.117 10.117 -5.484 1 96.94 106 SER B O 1
ATOM 2103 N N . ALA B 1 107 ? 9.648 8.57 -5.992 1 96.25 107 ALA B N 1
ATOM 2104 C CA . ALA B 1 107 ? 10.719 9.297 -5.305 1 96.25 107 ALA B CA 1
ATOM 2105 C C . ALA B 1 107 ? 11.031 10.609 -6.012 1 96.25 107 ALA B C 1
ATOM 2107 O O . ALA B 1 107 ? 11.219 11.641 -5.359 1 96.25 107 ALA B O 1
ATOM 2108 N N . TYR B 1 108 ? 11.047 10.562 -7.277 1 95.38 108 TYR B N 1
ATOM 2109 C CA . TYR B 1 108 ? 11.312 11.75 -8.078 1 95.38 108 TYR B CA 1
ATOM 2110 C C . TYR B 1 108 ? 10.258 12.82 -7.828 1 95.38 108 TYR B C 1
ATOM 2112 O O . TYR B 1 108 ? 10.586 13.961 -7.492 1 95.38 108 TYR B O 1
ATOM 2120 N N . PHE B 1 109 ? 9.039 12.477 -7.848 1 93.12 109 PHE B N 1
ATOM 2121 C CA . PHE B 1 109 ? 7.949 13.438 -7.691 1 93.12 109 PHE B CA 1
ATOM 2122 C C . PHE B 1 109 ? 7.879 13.945 -6.258 1 93.12 109 PHE B C 1
ATOM 2124 O O . PHE B 1 109 ? 7.578 15.117 -6.023 1 93.12 109 PHE B O 1
ATOM 2131 N N . ASP B 1 110 ? 8.156 13.055 -5.34 1 92.31 110 ASP B N 1
ATOM 2132 C CA . ASP B 1 110 ? 8.133 13.477 -3.939 1 92.31 110 ASP B CA 1
ATOM 2133 C C . ASP B 1 110 ? 9.211 14.523 -3.66 1 92.31 110 ASP B C 1
ATOM 2135 O O . ASP B 1 110 ? 9.039 15.375 -2.785 1 92.31 110 ASP B O 1
ATOM 2139 N N . THR B 1 111 ? 10.289 14.461 -4.363 1 89.44 111 THR B N 1
ATOM 2140 C CA . THR B 1 111 ? 11.352 15.438 -4.184 1 89.44 111 THR B CA 1
ATOM 2141 C C . THR B 1 111 ? 11.016 16.75 -4.902 1 89.44 111 THR B C 1
ATOM 2143 O O . THR B 1 111 ? 11.445 17.812 -4.48 1 89.44 111 THR B O 1
ATOM 2146 N N . MET B 1 112 ? 10.195 16.625 -5.934 1 89.44 112 MET B N 1
ATOM 2147 C CA . MET B 1 112 ? 9.891 17.797 -6.758 1 89.44 112 MET B CA 1
ATOM 2148 C C . MET B 1 112 ? 8.688 18.547 -6.203 1 89.44 112 MET B C 1
ATOM 2150 O O . MET B 1 112 ? 8.602 19.766 -6.316 1 89.44 112 MET B O 1
ATOM 2154 N N . LEU B 1 113 ? 7.797 17.766 -5.719 1 85.69 113 LEU B N 1
ATOM 2155 C CA . LEU B 1 113 ? 6.586 18.375 -5.188 1 85.69 113 LEU B CA 1
ATOM 2156 C C . LEU B 1 113 ? 6.871 19.078 -3.865 1 85.69 113 LEU B C 1
ATOM 2158 O O . LEU B 1 113 ? 7.617 18.562 -3.031 1 85.69 113 LEU B O 1
ATOM 2162 N N . ARG B 1 114 ? 6.387 20.281 -3.805 1 83.44 114 ARG B N 1
ATOM 2163 C CA . ARG B 1 114 ? 6.613 21.078 -2.605 1 83.44 114 ARG B CA 1
ATOM 2164 C C . ARG B 1 114 ? 5.73 20.609 -1.457 1 83.44 114 ARG B C 1
ATOM 2166 O O . ARG B 1 114 ? 4.633 20.094 -1.683 1 83.44 114 ARG B O 1
ATOM 2173 N N . GLY B 1 115 ? 6.277 20.703 -0.233 1 87.5 115 GLY B N 1
ATOM 2174 C CA . GLY B 1 115 ? 5.461 20.438 0.94 1 87.5 115 GLY B CA 1
ATOM 2175 C C . GLY B 1 115 ? 6.148 19.547 1.953 1 87.5 115 GLY B C 1
ATOM 2176 O O . GLY B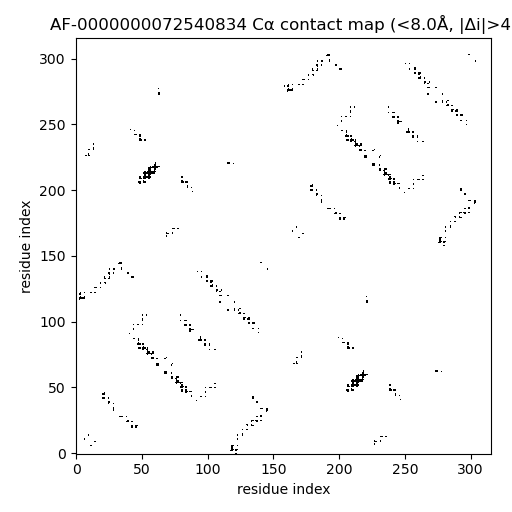 1 115 ? 6.18 19.859 3.145 1 87.5 115 GLY B O 1
ATOM 2177 N N . TYR B 1 116 ? 6.73 18.578 1.516 1 92.88 116 TYR B N 1
ATOM 2178 C CA . TYR B 1 116 ? 7.363 17.641 2.443 1 92.88 116 TYR B CA 1
ATOM 2179 C C . TYR B 1 116 ? 8.578 18.281 3.105 1 92.88 116 TYR B C 1
ATOM 2181 O O . TYR B 1 116 ? 9.312 19.047 2.473 1 92.88 116 TYR B O 1
ATOM 2189 N N . PRO B 1 117 ? 8.766 18.062 4.383 1 93.88 117 PRO B N 1
ATOM 2190 C CA . PRO B 1 117 ? 9.977 18.562 5.027 1 93.88 117 PRO B CA 1
ATOM 2191 C C . PRO B 1 117 ? 11.25 17.969 4.43 1 93.88 117 PRO B C 1
ATOM 2193 O O . PRO B 1 117 ? 11.234 16.828 3.934 1 93.88 117 PRO B O 1
ATOM 2196 N N . PRO B 1 118 ? 12.344 18.656 4.508 1 94.44 118 PRO B N 1
ATOM 2197 C CA . PRO B 1 118 ? 13.594 18.234 3.885 1 94.44 118 PRO B CA 1
ATOM 2198 C C . PRO B 1 118 ? 14.086 16.891 4.418 1 94.44 118 PRO B C 1
ATOM 2200 O O . PRO B 1 118 ? 14.617 16.078 3.656 1 94.44 118 PRO B O 1
ATOM 2203 N N . TRP B 1 119 ? 13.938 16.656 5.695 1 94.94 119 TRP B N 1
ATOM 2204 C CA . TRP B 1 119 ? 14.406 15.391 6.25 1 94.94 119 TRP B CA 1
ATOM 2205 C C . TRP B 1 119 ? 13.68 14.219 5.609 1 94.94 119 TRP B C 1
ATOM 2207 O O . TRP B 1 119 ? 14.273 13.156 5.383 1 94.94 119 TRP B O 1
ATOM 2217 N N . PHE B 1 120 ? 12.453 14.406 5.375 1 95.81 120 PHE B N 1
ATOM 2218 C CA . PHE B 1 120 ? 11.656 13.336 4.801 1 95.81 120 PHE B CA 1
ATOM 2219 C C . PHE B 1 120 ? 12.023 13.102 3.34 1 95.81 120 PHE B C 1
ATOM 2221 O O . PHE B 1 120 ? 12.086 11.961 2.883 1 95.81 120 PHE B O 1
ATOM 2228 N N . LYS B 1 121 ? 12.273 14.18 2.619 1 95.25 121 LYS B N 1
ATOM 2229 C CA . LYS B 1 121 ? 12.711 14.047 1.23 1 95.25 121 LYS B CA 1
ATOM 2230 C C . LYS B 1 121 ? 14.023 13.273 1.131 1 95.25 121 LYS B C 1
ATOM 2232 O O . LYS B 1 121 ? 14.18 12.43 0.253 1 95.25 121 LYS B O 1
ATOM 2237 N N . ALA B 1 122 ? 14.898 13.602 1.984 1 94.81 122 ALA B N 1
ATOM 2238 C CA . ALA B 1 122 ? 16.188 12.922 2.008 1 94.81 122 ALA B CA 1
ATOM 2239 C C . ALA B 1 122 ? 16.016 11.438 2.348 1 94.81 122 ALA B C 1
ATOM 2241 O O . ALA B 1 122 ? 16.625 10.578 1.716 1 94.81 122 ALA B O 1
ATOM 2242 N N . LEU B 1 123 ? 15.203 11.203 3.318 1 95.19 123 LEU B N 1
ATOM 2243 C CA . LEU B 1 123 ? 14.922 9.828 3.717 1 95.19 123 LEU B CA 1
ATOM 2244 C C . LEU B 1 123 ? 14.289 9.055 2.57 1 95.19 123 LEU B C 1
ATOM 2246 O O . LEU B 1 123 ? 14.703 7.93 2.27 1 95.19 123 LEU B O 1
ATOM 2250 N N . ARG B 1 124 ? 13.336 9.703 1.942 1 94.06 124 ARG B N 1
ATOM 2251 C CA . ARG B 1 124 ? 12.617 9.094 0.825 1 94.06 124 ARG B CA 1
ATOM 2252 C C . ARG B 1 124 ? 13.57 8.758 -0.317 1 94.06 124 ARG B C 1
ATOM 2254 O O . ARG B 1 124 ? 13.484 7.672 -0.9 1 94.06 124 ARG B O 1
ATOM 2261 N N . PHE B 1 125 ? 14.422 9.625 -0.624 1 94.62 125 PHE B N 1
ATOM 2262 C CA . PHE B 1 125 ? 15.352 9.438 -1.731 1 94.62 125 PHE B CA 1
ATOM 2263 C C . PHE B 1 125 ? 16.328 8.305 -1.429 1 94.62 125 PHE B C 1
ATOM 2265 O O . PHE B 1 125 ? 16.562 7.434 -2.27 1 94.62 125 PHE B O 1
ATOM 2272 N N . THR B 1 126 ? 16.844 8.312 -0.296 1 96.38 126 THR B N 1
ATOM 2273 C CA . THR B 1 126 ? 17.844 7.316 0.102 1 96.38 126 THR B CA 1
ATOM 2274 C C . THR B 1 126 ? 17.219 5.922 0.132 1 96.38 126 THR B C 1
ATOM 2276 O O . THR B 1 126 ? 17.766 4.98 -0.441 1 96.38 126 THR B O 1
ATOM 2279 N N . LEU B 1 127 ? 16.109 5.781 0.764 1 97.38 127 LEU B N 1
ATOM 2280 C CA . LEU B 1 127 ? 15.461 4.484 0.889 1 97.38 127 LEU B CA 1
ATOM 2281 C C . LEU B 1 127 ? 15.016 3.967 -0.474 1 97.38 127 LEU B C 1
ATOM 2283 O O . LEU B 1 127 ? 15.133 2.773 -0.76 1 97.38 127 LEU B O 1
ATOM 2287 N N . SER B 1 128 ? 14.508 4.879 -1.34 1 98.25 128 SER B N 1
ATOM 2288 C CA . SER B 1 128 ? 14.086 4.48 -2.678 1 98.25 128 SER B CA 1
ATOM 2289 C C . SER B 1 128 ? 15.266 4.004 -3.514 1 98.25 128 SER B C 1
ATOM 2291 O O . SER B 1 128 ? 15.141 3.057 -4.293 1 98.25 128 SER B O 1
ATOM 2293 N N . PHE B 1 129 ? 16.375 4.637 -3.338 1 98.12 129 PHE B N 1
ATOM 2294 C CA . PHE B 1 129 ? 17.562 4.238 -4.07 1 98.12 129 PHE B CA 1
ATOM 2295 C C . PHE B 1 129 ? 17.922 2.785 -3.787 1 98.12 129 PHE B C 1
ATOM 2297 O O . PHE B 1 129 ? 18.109 1.992 -4.711 1 98.12 129 PHE B O 1
ATOM 2304 N N . PHE B 1 130 ? 17.938 2.395 -2.57 1 98.69 130 PHE B N 1
ATOM 2305 C CA . PHE B 1 130 ? 18.328 1.042 -2.184 1 98.69 130 PHE B CA 1
ATOM 2306 C C . PHE B 1 130 ? 17.234 0.044 -2.541 1 98.69 130 PHE B C 1
ATOM 2308 O O . PHE B 1 130 ? 17.516 -1.095 -2.914 1 98.69 130 PHE B O 1
ATOM 2315 N N . ALA B 1 131 ? 15.977 0.422 -2.41 1 98.81 131 ALA B N 1
ATOM 2316 C CA . ALA B 1 131 ? 14.867 -0.456 -2.783 1 98.81 131 ALA B CA 1
ATOM 2317 C C . ALA B 1 131 ? 14.898 -0.774 -4.273 1 98.81 131 ALA B C 1
ATOM 2319 O O . ALA B 1 131 ? 14.773 -1.936 -4.672 1 98.81 131 ALA B O 1
ATOM 2320 N N . VAL B 1 132 ? 15.086 0.273 -5.078 1 98.88 132 VAL B N 1
ATOM 2321 C CA . VAL B 1 132 ? 15.133 0.111 -6.527 1 98.88 132 VAL B CA 1
ATOM 2322 C C . VAL B 1 132 ? 16.328 -0.743 -6.918 1 98.88 132 VAL B C 1
ATOM 2324 O O . VAL B 1 132 ? 16.219 -1.635 -7.762 1 98.88 132 VAL B O 1
ATOM 2327 N N . LEU B 1 133 ? 17.453 -0.473 -6.336 1 98.81 133 LEU B N 1
ATOM 2328 C CA . LEU B 1 133 ? 18.656 -1.263 -6.594 1 98.81 133 LEU B CA 1
ATOM 2329 C C . LEU B 1 133 ? 18.422 -2.727 -6.234 1 98.81 133 LEU B C 1
ATOM 2331 O O . LEU B 1 133 ? 18.875 -3.623 -6.945 1 98.81 133 LEU B O 1
ATOM 2335 N N . SER B 1 134 ? 17.766 -2.963 -5.137 1 98.88 134 SER B N 1
ATOM 2336 C CA . SER B 1 134 ? 17.484 -4.324 -4.691 1 98.88 134 SER B CA 1
ATOM 2337 C C . SER B 1 134 ? 16.562 -5.051 -5.68 1 98.88 134 SER B C 1
ATOM 2339 O O . SER B 1 134 ? 16.828 -6.199 -6.043 1 98.88 134 SER B O 1
ATOM 2341 N N . LEU B 1 135 ? 15.516 -4.418 -6.102 1 98.88 135 LEU B N 1
ATOM 2342 C CA . LEU B 1 135 ? 14.609 -5.008 -7.086 1 98.88 135 LEU B CA 1
ATOM 2343 C C . LEU B 1 135 ? 15.336 -5.285 -8.398 1 98.88 135 LEU B C 1
ATOM 2345 O O . LEU B 1 135 ? 15.117 -6.324 -9.023 1 98.88 135 LEU B O 1
ATOM 2349 N N . TRP B 1 136 ? 16.141 -4.34 -8.797 1 98.62 136 TRP B N 1
ATOM 2350 C CA . TRP B 1 136 ? 16.938 -4.504 -10.016 1 98.62 136 TRP B CA 1
ATOM 2351 C C . TRP B 1 136 ? 17.859 -5.711 -9.906 1 98.62 136 TRP B C 1
ATOM 2353 O O . TRP B 1 136 ? 18 -6.48 -10.859 1 98.62 136 TRP B O 1
ATOM 2363 N N . THR B 1 137 ? 18.5 -5.836 -8.789 1 98.62 137 THR B N 1
ATOM 2364 C CA . THR B 1 137 ? 19.391 -6.969 -8.57 1 98.62 137 THR B CA 1
ATOM 2365 C C . THR B 1 137 ? 18.609 -8.281 -8.672 1 98.62 137 THR B C 1
ATOM 2367 O O . THR B 1 137 ? 19.078 -9.234 -9.297 1 98.62 137 THR B O 1
ATOM 2370 N N . THR B 1 138 ? 17.469 -8.352 -8.055 1 98.38 138 THR B N 1
ATOM 2371 C CA . THR B 1 138 ? 16.625 -9.539 -8.148 1 98.38 138 THR B CA 1
ATOM 2372 C C . THR B 1 138 ? 16.234 -9.812 -9.602 1 98.38 138 THR B C 1
ATOM 2374 O O . THR B 1 138 ? 16.25 -10.961 -10.039 1 98.38 138 THR B O 1
ATOM 2377 N N . PHE B 1 139 ? 15.898 -8.773 -10.273 1 97.38 139 PHE B N 1
ATOM 2378 C CA . PHE B 1 139 ? 15.516 -8.875 -11.68 1 97.38 139 PHE B CA 1
ATOM 2379 C C . PHE B 1 139 ? 16.641 -9.461 -12.508 1 97.38 139 PHE B C 1
ATOM 2381 O O . PHE B 1 139 ? 16.422 -10.352 -13.336 1 97.38 139 PHE B O 1
ATOM 2388 N N . VAL B 1 140 ? 17.844 -9.023 -12.32 1 96.31 140 VAL B N 1
ATOM 2389 C CA . VAL B 1 140 ? 19.031 -9.484 -13.055 1 96.31 140 VAL B CA 1
ATOM 2390 C C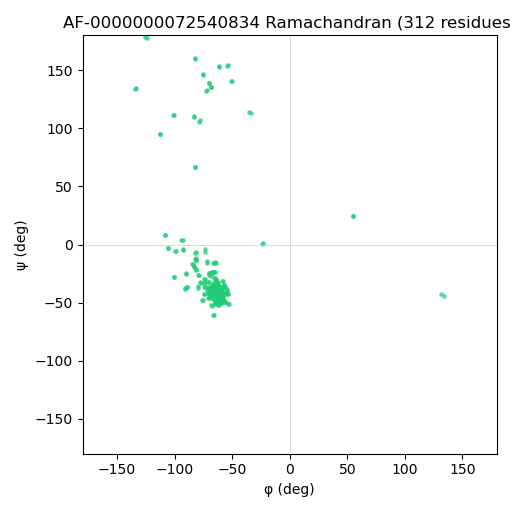 . VAL B 1 140 ? 19.344 -10.93 -12.672 1 96.31 140 VAL B C 1
ATOM 2392 O O . VAL B 1 140 ? 19.766 -11.719 -13.516 1 96.31 140 VAL B O 1
ATOM 2395 N N . CYS B 1 141 ? 19.156 -11.281 -11.406 1 96.12 141 CYS B N 1
ATOM 2396 C CA . CYS B 1 141 ? 19.422 -12.633 -10.93 1 96.12 141 CYS B CA 1
ATOM 2397 C C . CYS B 1 141 ? 18.578 -13.648 -11.695 1 96.12 141 CYS B C 1
ATOM 2399 O O . CYS B 1 141 ? 19 -14.789 -11.891 1 96.12 141 CYS B O 1
ATOM 2401 N N . ARG B 1 142 ? 17.391 -13.203 -12.109 1 92.31 142 ARG B N 1
ATOM 2402 C CA . ARG B 1 142 ? 16.531 -14.086 -12.898 1 92.31 142 ARG B CA 1
ATOM 2403 C C . ARG B 1 142 ? 17.25 -14.562 -14.164 1 92.31 142 ARG B C 1
ATOM 2405 O O . ARG B 1 142 ? 17.109 -15.719 -14.562 1 92.31 142 ARG B O 1
ATOM 2412 N N . TYR B 1 143 ? 18.047 -13.727 -14.727 1 90.62 143 TYR B N 1
ATOM 2413 C CA . TYR B 1 143 ? 18.719 -14.039 -15.977 1 90.62 143 TYR B CA 1
ATOM 2414 C C . TYR B 1 143 ? 20.078 -14.703 -15.719 1 90.62 143 TYR B C 1
ATOM 2416 O O . TYR B 1 143 ? 20.562 -15.484 -16.547 1 90.62 143 TYR B O 1
ATOM 2424 N N . LEU B 1 144 ? 20.641 -14.492 -14.633 1 90.31 144 LEU B N 1
ATOM 2425 C CA . LEU B 1 144 ? 21.969 -15 -14.328 1 90.31 144 LEU B CA 1
ATOM 2426 C C . LEU B 1 144 ? 21.891 -16.375 -13.664 1 90.31 144 LEU B C 1
ATOM 2428 O O . LEU B 1 144 ? 22.75 -17.234 -13.898 1 90.31 144 LEU B O 1
ATOM 2432 N N . LEU B 1 145 ? 20.922 -16.5 -12.844 1 88.94 145 LEU B N 1
ATOM 2433 C CA . LEU B 1 145 ? 20.859 -17.703 -12.023 1 88.94 145 LEU B CA 1
ATOM 2434 C C . LEU B 1 145 ? 19.859 -18.703 -12.594 1 88.94 145 LEU B C 1
ATOM 2436 O O . LEU B 1 145 ? 19.906 -19.891 -12.281 1 88.94 145 LEU B O 1
ATOM 2440 N N . ASP B 1 146 ? 18.766 -18.203 -13.344 1 73.44 146 ASP B N 1
ATOM 2441 C CA . ASP B 1 146 ? 17.797 -19.125 -13.93 1 73.44 146 ASP B CA 1
ATOM 2442 C C . ASP B 1 146 ? 18.391 -19.844 -15.133 1 73.44 146 ASP B C 1
ATOM 2444 O O . ASP B 1 146 ? 17.781 -20.75 -15.688 1 73.44 146 ASP B O 1
ATOM 2448 N N . HIS B 1 147 ? 19.531 -19.641 -15.695 1 65.06 147 HIS B N 1
ATOM 2449 C CA . HIS B 1 147 ? 20.156 -20.375 -16.797 1 65.06 147 HIS B CA 1
ATOM 2450 C C . HIS B 1 147 ? 20.781 -21.672 -16.328 1 65.06 147 HIS B C 1
ATOM 2452 O O . HIS B 1 147 ? 21.516 -21.688 -15.336 1 65.06 147 HIS B O 1
ATOM 2458 N N . PRO B 1 148 ? 20.203 -22.875 -16.578 1 53.16 148 PRO B N 1
ATOM 2459 C CA . PRO B 1 148 ? 20.781 -24.188 -16.312 1 53.16 148 PRO B CA 1
ATOM 2460 C C . PRO B 1 148 ? 22.297 -24.219 -16.484 1 53.16 148 PRO B C 1
ATOM 2462 O O . PRO B 1 148 ? 22.844 -23.516 -17.344 1 53.16 148 PRO B O 1
ATOM 2465 N N . GLN B 1 149 ? 23.156 -24.422 -15.43 1 50.47 149 GLN B N 1
ATOM 2466 C CA . GLN B 1 149 ? 24.578 -24.75 -15.422 1 50.47 149 GLN B CA 1
ATOM 2467 C C . GLN B 1 149 ? 25 -25.406 -16.719 1 50.47 149 GLN B C 1
ATOM 2469 O O . GLN B 1 149 ? 26.078 -26 -16.797 1 50.47 149 GLN B O 1
ATOM 2474 N N . GLU B 1 150 ? 24.266 -25.594 -17.625 1 47.66 150 GLU B N 1
ATOM 2475 C CA . GLU B 1 150 ? 24.781 -26.297 -18.797 1 47.66 150 GLU B CA 1
ATOM 2476 C C . GLU B 1 150 ? 26.016 -25.594 -19.359 1 47.66 150 GLU B C 1
ATOM 2478 O O . GLU B 1 150 ? 26.953 -26.25 -19.797 1 47.66 150 GLU B O 1
ATOM 2483 N N . ASN B 1 151 ? 25.984 -24.297 -19.312 1 49.56 151 ASN B N 1
ATOM 2484 C CA . ASN B 1 151 ? 27.109 -23.734 -20.047 1 49.56 151 ASN B CA 1
ATOM 2485 C C . ASN B 1 151 ? 28.391 -23.734 -19.234 1 49.56 151 ASN B C 1
ATOM 2487 O O . ASN B 1 151 ? 29.438 -23.297 -19.703 1 49.56 151 ASN B O 1
ATOM 2491 N N . ARG B 1 152 ? 28.359 -23.812 -17.938 1 50.22 152 ARG B N 1
ATOM 2492 C CA . ARG B 1 152 ? 29.578 -23.906 -17.156 1 50.22 152 ARG B CA 1
ATOM 2493 C C . ARG B 1 152 ? 30.297 -25.234 -17.453 1 50.22 152 ARG B C 1
ATOM 2495 O O . ARG B 1 152 ? 31.531 -25.281 -17.469 1 50.22 152 ARG B O 1
ATOM 2502 N N . ASP B 1 153 ? 29.578 -26.266 -17.531 1 50.97 153 ASP B N 1
ATOM 2503 C CA . ASP B 1 153 ? 30.203 -27.547 -17.828 1 50.97 153 ASP B CA 1
ATOM 2504 C C . ASP B 1 153 ? 30.844 -27.547 -19.219 1 50.97 153 ASP B C 1
ATOM 2506 O O . ASP B 1 153 ? 31.875 -28.188 -19.438 1 50.97 153 ASP B O 1
ATOM 2510 N N . GLU B 1 154 ? 30.219 -26.844 -20.219 1 53.81 154 GLU B N 1
ATOM 2511 C CA . GLU B 1 154 ? 30.828 -26.859 -21.547 1 53.81 154 GLU B CA 1
ATOM 2512 C C . GLU B 1 154 ? 32.156 -26.094 -21.562 1 53.81 154 GLU B C 1
ATOM 2514 O O . GLU B 1 154 ? 33.031 -26.375 -22.359 1 53.81 154 GLU B O 1
ATOM 2519 N N . LEU B 1 155 ? 32.312 -25.109 -20.672 1 52.78 155 LEU B N 1
ATOM 2520 C CA . LEU B 1 155 ? 33.562 -24.375 -20.672 1 52.78 155 LEU B CA 1
ATOM 2521 C C . LEU B 1 155 ? 34.656 -25.156 -19.953 1 52.78 155 LEU B C 1
ATOM 2523 O O . LEU B 1 155 ? 35.844 -25 -20.266 1 52.78 155 LEU B O 1
ATOM 2527 N N . THR B 1 156 ? 34.344 -25.828 -18.922 1 55.44 156 THR B N 1
ATOM 2528 C CA . THR B 1 156 ? 35.344 -26.625 -18.234 1 55.44 156 THR B CA 1
ATOM 2529 C C . THR B 1 156 ? 35.688 -27.875 -19.047 1 55.44 156 THR B C 1
ATOM 2531 O O . THR B 1 156 ? 36.719 -28.516 -18.797 1 55.44 156 THR B O 1
ATOM 2534 N N . ASN B 1 157 ? 34.719 -28.344 -19.797 1 56.66 157 ASN B N 1
ATOM 2535 C CA . ASN B 1 157 ? 35 -29.516 -20.594 1 56.66 157 ASN B CA 1
ATOM 2536 C C . ASN B 1 157 ? 35.719 -29.156 -21.891 1 56.66 157 ASN B C 1
ATOM 2538 O O . ASN B 1 157 ? 36.031 -30.031 -22.703 1 56.66 157 ASN B O 1
ATOM 2542 N N . GLN B 1 158 ? 35.875 -27.734 -22.203 1 43.97 158 GLN B N 1
ATOM 2543 C CA . GLN B 1 158 ? 36.812 -27.469 -23.297 1 43.97 158 GLN B CA 1
ATOM 2544 C C . GLN B 1 158 ? 38.219 -27.203 -22.781 1 43.97 158 GLN B C 1
ATOM 2546 O O . GLN B 1 158 ? 38.375 -26.562 -21.734 1 43.97 158 GLN B O 1
#

InterPro domains:
  IPR021836 Protein of unknown function DUF3429 [PF11911] (8-139)
  IPR021836 Protein of unknown function DUF3429 [PTHR15887] (1-152)

Solvent-accessible surface area (backbone atoms only — not comparable to full-atom values): 16034 Å² total; per-residue (Å²): 112,78,40,42,77,68,34,52,65,50,57,49,52,54,54,58,56,61,44,48,62,40,49,48,36,36,52,49,32,61,74,64,65,40,59,50,66,68,51,53,48,50,36,49,47,41,47,24,18,50,36,3,17,54,12,13,22,50,40,20,50,28,73,84,35,74,92,47,61,36,61,68,51,49,48,55,17,56,42,35,26,49,50,27,36,53,22,69,72,41,62,66,73,59,18,50,50,45,46,39,49,50,42,52,51,52,37,52,46,55,62,66,46,85,80,70,55,65,28,55,40,40,44,44,44,54,54,40,52,54,43,37,52,25,52,49,49,40,57,50,38,50,67,67,40,58,51,72,67,63,65,60,54,56,56,71,72,94,110,77,39,41,77,69,34,53,64,50,56,48,52,55,54,57,56,62,45,47,62,39,47,49,35,37,52,50,31,61,74,64,65,42,60,51,66,68,52,54,48,52,35,50,48,41,48,24,17,50,36,3,17,54,13,13,22,50,40,19,50,28,71,84,34,74,92,46,61,36,60,66,51,49,48,56,17,55,43,34,25,50,51,26,36,54,22,69,72,40,62,66,74,59,16,50,50,43,46,39,50,49,41,53,49,50,38,52,47,55,64,66,47,84,80,70,55,64,29,56,40,40,44,46,45,54,55,40,52,53,42,38,52,25,52,50,49,38,57,52,39,50,67,66,39,57,52,71,68,60,66,58,55,56,56,71,72,96

Sequence (316 aa):
MKHLRHSPKPALLLG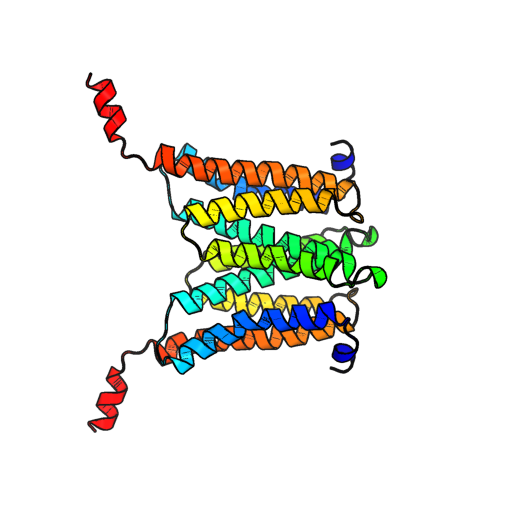SSGLIPFISAPCYLIMSQTYLHHIAFAQLMYGATILSFLGGVRWGYVITKDELLNWFNLGYSVTPPLIAWIGLLFPFPIGMITMISGLALSAYFDTMLRGYPPWFKALRFTLSFFAVLSLWTTFVCRYLLDHPQENRDELTNQMKHLRHSPKPALLLGSSGLIPFISAPCYLIMSQTYLHHIAFAQLMYGATILSFLGGVRWGYVITKDELLNWFNLGYSVTPPLIAWIGLLFPFPIGMITMISGLALSAYFDTMLRGYPPWFKALRFTLSFFAVLSLWTTFVCRYLLDHPQENRDELTNQ

Radius of gyration: 21.45 Å; Cα contacts (8 Å, |Δi|>4): 425; chains: 2; bounding box: 71×62×42 Å

Nearest PDB structures (foldseek):
  7psl-assembly1_A  TM=2.779E-01  e=2.658E+00  Saccharomyces cerevisiae S288C
  7pru-assembly1_B  TM=2.910E-01  e=8.770E+00  Thermochaetoides thermophila DSM 1495
  7psl-assembly1_A  TM=2.775E-01  e=2.658E+00  Saccharomyces cerevisiae S288C
  7pru-assembly1_B  TM=2.907E-01  e=8.770E+00  Thermochaetoides thermophila DSM 1495

pLDDT: mean 92.62, std 12.72, range [43.66, 98.94]

Foldseek 3Di:
DVLQVVDDPCCNVVLVVLCCLLQVLLVVCVVVLAQDVVSLLVLLLSLLVVQLVLLVVQVVQCVPPPVQPDCVSNVSSRVRNVLSVVLNVDPSLSSLVSSLVSLVVSLVVVLVDPDDDPNVNVSSNVSSVSSSVSSVSSSVSCVVRVPPCVVVVVVVVD/DVLQVVDDPCCNVVLVVLCCLLQVLLVVCVVVLAQDVVSLLVLLLSLLVVQLVLLVVQVVQCVPPPVQPDCVSNVSSRVRNVLSVVLNVDPSLSSLVSSLVSLVVSLVVVLVDPDDDPNVNVSSNVSSVSSSVSSVSSSVSCVVRVPPCVVVVVVVVD

Organism: Lottia gigantea (NCBI:txid225164)